Protein AF-A0A812VJV5-F1 (afdb_monomer_lite)

Structure (mmCIF, N/CA/C/O backbone):
data_AF-A0A812VJV5-F1
#
_entry.id   AF-A0A812VJV5-F1
#
loop_
_atom_site.group_PDB
_atom_site.id
_atom_site.type_symbol
_atom_site.label_atom_id
_atom_site.label_alt_id
_atom_site.label_comp_id
_atom_site.label_asym_id
_atom_site.label_entity_id
_atom_site.label_seq_id
_atom_site.pdbx_PDB_ins_code
_atom_site.Cartn_x
_atom_site.Cartn_y
_atom_site.Cartn_z
_atom_site.occupancy
_atom_site.B_iso_or_equiv
_atom_site.auth_seq_id
_atom_site.auth_comp_id
_atom_site.auth_asym_id
_atom_site.auth_atom_id
_atom_site.pdbx_PDB_model_num
ATOM 1 N N . ARG A 1 1 ? -5.096 21.704 26.783 1.00 36.06 1 ARG A N 1
ATOM 2 C CA . ARG A 1 1 ? -5.376 20.868 25.588 1.00 36.06 1 ARG A CA 1
ATOM 3 C C . ARG A 1 1 ? -5.350 19.413 26.034 1.00 36.06 1 ARG A C 1
ATOM 5 O O . ARG A 1 1 ? -4.269 18.891 26.267 1.00 36.06 1 ARG A O 1
ATOM 12 N N . ALA A 1 2 ? -6.516 18.823 26.289 1.00 30.02 2 ALA A N 1
ATOM 13 C CA . ALA A 1 2 ? -6.610 17.442 26.751 1.00 30.02 2 ALA A CA 1
ATOM 14 C C . ALA A 1 2 ? -6.148 16.503 25.629 1.00 30.02 2 ALA A C 1
ATOM 16 O O . ALA A 1 2 ? -6.637 16.606 24.506 1.00 30.02 2 ALA A O 1
ATOM 17 N N . SER A 1 3 ? -5.180 15.629 25.912 1.00 36.78 3 SER A N 1
ATOM 18 C CA . SER A 1 3 ? -4.862 14.530 25.007 1.00 36.78 3 SER A CA 1
ATOM 19 C C . SER A 1 3 ? -6.020 13.546 25.062 1.00 36.78 3 SER A C 1
ATOM 21 O O . SER A 1 3 ? -6.218 12.892 26.086 1.00 36.78 3 SER A O 1
ATOM 23 N N . VAL A 1 4 ? -6.787 13.452 23.981 1.00 42.50 4 VAL A N 1
ATOM 24 C CA . VAL A 1 4 ? -7.712 12.340 23.787 1.00 42.50 4 VAL A CA 1
ATOM 25 C C . VAL A 1 4 ? -6.837 11.107 23.593 1.00 42.50 4 VAL A C 1
ATOM 27 O O . VAL A 1 4 ? -6.230 10.917 22.545 1.00 42.50 4 VAL A O 1
ATOM 30 N N . ILE A 1 5 ? -6.670 10.322 24.655 1.00 43.81 5 ILE A N 1
ATOM 31 C CA . ILE A 1 5 ? -6.192 8.950 24.526 1.00 43.81 5 ILE A CA 1
ATOM 32 C C . ILE A 1 5 ? -7.299 8.247 23.742 1.00 43.81 5 ILE A C 1
ATOM 34 O O . ILE A 1 5 ? -8.418 8.154 24.247 1.00 43.81 5 ILE A O 1
ATOM 38 N N . MET A 1 6 ? -7.023 7.844 22.499 1.00 51.16 6 MET A N 1
ATOM 39 C CA . MET A 1 6 ? -7.951 7.040 21.704 1.00 51.16 6 MET A CA 1
ATOM 40 C C . MET A 1 6 ? -8.195 5.748 22.489 1.00 51.16 6 MET A C 1
ATOM 42 O O . MET A 1 6 ? -7.313 4.896 22.575 1.00 51.16 6 MET A O 1
ATOM 46 N N . LYS A 1 7 ? -9.341 5.645 23.172 1.00 50.09 7 LYS A N 1
ATOM 47 C CA . LYS A 1 7 ? -9.759 4.385 23.791 1.00 50.09 7 LYS A CA 1
ATOM 48 C C . LYS A 1 7 ? -9.925 3.367 22.664 1.00 50.09 7 LYS A C 1
ATOM 50 O O . LYS A 1 7 ? -10.397 3.738 21.593 1.00 50.09 7 LYS A O 1
ATOM 55 N N . ALA A 1 8 ? -9.543 2.114 22.904 1.00 56.56 8 ALA A N 1
ATOM 56 C CA . ALA A 1 8 ? -9.944 1.023 22.028 1.00 56.56 8 ALA A CA 1
ATOM 57 C C . ALA A 1 8 ? -11.478 1.036 21.968 1.00 56.56 8 ALA A C 1
ATOM 59 O O . ALA A 1 8 ? -12.134 0.802 22.985 1.00 56.56 8 ALA A O 1
ATOM 60 N N . GLU A 1 9 ? -12.046 1.439 20.830 1.00 67.69 9 GLU A N 1
ATOM 61 C CA . GLU A 1 9 ? -13.479 1.285 20.605 1.00 67.69 9 GLU A CA 1
ATOM 62 C C . GLU A 1 9 ? -13.811 -0.208 20.613 1.00 67.69 9 GLU A C 1
ATOM 64 O O . GLU A 1 9 ? -13.019 -1.027 20.140 1.00 67.69 9 GLU A O 1
ATOM 69 N N . GLU A 1 10 ? -14.972 -0.564 21.165 1.00 81.06 10 GLU A N 1
ATOM 70 C CA . GLU A 1 10 ? -15.501 -1.923 21.051 1.00 81.06 10 GLU A CA 1
ATOM 71 C C . GLU A 1 10 ? -15.567 -2.320 19.565 1.00 81.06 10 GLU A C 1
ATOM 73 O O . GLU A 1 10 ? -15.875 -1.495 18.701 1.00 81.06 10 GLU A O 1
ATOM 78 N N . GLY A 1 11 ? -15.227 -3.577 19.256 1.00 90.19 11 GLY A N 1
ATOM 79 C CA . GLY A 1 11 ? -15.239 -4.078 17.880 1.00 90.19 11 GLY A CA 1
ATOM 80 C C . GLY A 1 11 ? -16.616 -3.964 17.214 1.00 90.19 11 GLY A C 1
ATOM 81 O O . GLY A 1 11 ? -17.632 -3.761 17.874 1.00 90.19 11 GLY A O 1
ATOM 82 N N . CYS A 1 12 ? -16.666 -4.136 15.893 1.00 95.44 12 CYS A N 1
ATOM 83 C CA . CYS A 1 12 ? -17.881 -3.971 15.101 1.00 95.44 12 CYS A CA 1
ATOM 84 C C . CYS A 1 12 ? -18.322 -5.262 14.395 1.00 95.44 12 CYS A C 1
ATOM 86 O O . CYS A 1 12 ? -18.150 -5.389 13.182 1.00 95.44 12 CYS A O 1
ATOM 88 N N . PRO A 1 13 ? -18.900 -6.243 15.113 1.00 94.56 13 PRO A N 1
ATOM 89 C CA . PRO A 1 13 ? -19.216 -7.554 14.543 1.00 94.56 13 PRO A CA 1
ATOM 90 C C . PRO A 1 13 ? -20.216 -7.507 13.376 1.00 94.56 13 PRO A C 1
ATOM 92 O O . PRO A 1 13 ? -20.171 -8.390 12.522 1.00 94.56 13 PRO A O 1
ATOM 95 N N . GLU A 1 14 ? -21.077 -6.483 13.309 1.00 96.19 14 GLU A N 1
ATOM 96 C CA . GLU A 1 14 ? -22.029 -6.283 12.204 1.00 96.19 14 GLU A CA 1
ATOM 97 C C . GLU A 1 14 ? -21.360 -5.834 10.898 1.00 96.19 14 GLU A C 1
ATOM 99 O O . GLU A 1 14 ? -21.877 -6.102 9.812 1.00 96.19 14 GLU A O 1
ATOM 104 N N . ALA A 1 15 ? -20.184 -5.200 10.976 1.00 97.62 15 ALA A N 1
ATOM 105 C CA . ALA A 1 15 ? -19.446 -4.819 9.785 1.00 97.62 15 ALA A CA 1
ATOM 106 C C . ALA A 1 15 ? -18.957 -6.084 9.049 1.00 97.62 15 ALA A C 1
ATOM 108 O O . ALA A 1 15 ? -18.307 -6.959 9.648 1.00 97.62 15 ALA A O 1
ATOM 109 N N . PRO A 1 16 ? -19.229 -6.209 7.737 1.00 98.00 16 PRO A N 1
ATOM 110 C CA . PRO A 1 16 ? -18.898 -7.419 7.005 1.00 98.00 16 PRO A CA 1
ATOM 111 C C . PRO A 1 16 ? -17.382 -7.571 6.889 1.00 98.00 16 PRO A C 1
ATOM 113 O O . PRO A 1 16 ? -16.667 -6.628 6.546 1.00 98.00 16 PRO A O 1
ATOM 116 N N . MET A 1 17 ? -16.900 -8.792 7.117 1.00 98.38 17 MET A N 1
ATOM 117 C CA . MET A 1 17 ? -15.506 -9.138 6.855 1.00 98.38 17 MET A CA 1
ATOM 118 C C . MET A 1 17 ? -15.250 -9.108 5.345 1.00 98.38 17 MET A C 1
ATOM 120 O O . MET A 1 17 ? -16.010 -9.692 4.566 1.00 98.38 17 MET A O 1
ATOM 124 N N . LYS A 1 18 ? -14.172 -8.452 4.924 1.00 98.31 18 LYS A N 1
ATOM 125 C CA . LYS A 1 18 ? -13.642 -8.531 3.558 1.00 98.31 18 LYS A CA 1
ATOM 126 C C . LYS A 1 18 ? -12.380 -9.381 3.579 1.00 98.31 18 LYS A C 1
ATOM 128 O O . LYS A 1 18 ? -11.577 -9.222 4.486 1.00 98.31 18 LYS A O 1
ATOM 133 N N . ASP A 1 19 ? -12.212 -10.260 2.595 1.00 98.44 19 ASP A N 1
ATOM 134 C CA . ASP A 1 19 ? -11.056 -11.153 2.445 1.00 98.44 19 ASP A CA 1
ATOM 135 C C . ASP A 1 19 ? -10.634 -11.146 0.976 1.00 98.44 19 ASP A C 1
ATOM 137 O O . ASP A 1 19 ? -11.410 -11.527 0.097 1.00 98.44 19 ASP A O 1
ATOM 141 N N . PHE A 1 20 ? -9.452 -10.607 0.697 1.00 98.44 20 PHE A N 1
ATOM 142 C CA . PHE A 1 20 ? -8.978 -10.371 -0.663 1.00 98.44 20 PHE A CA 1
ATOM 143 C C . PHE A 1 20 ? -7.451 -10.281 -0.704 1.00 98.44 20 PHE A C 1
ATOM 145 O O . PHE A 1 20 ? -6.770 -10.410 0.312 1.00 98.44 20 PHE A O 1
ATOM 152 N N . TYR A 1 21 ? -6.896 -10.087 -1.900 1.00 98.56 21 TYR A N 1
ATOM 153 C CA . TYR A 1 21 ? -5.456 -9.951 -2.086 1.00 98.56 21 TYR A CA 1
ATOM 154 C C . TYR A 1 21 ? -5.048 -8.499 -2.308 1.00 98.56 21 TYR A C 1
ATOM 156 O O . TYR A 1 21 ? -5.651 -7.798 -3.121 1.00 98.56 21 TYR A O 1
ATOM 164 N N . MET A 1 22 ? -3.977 -8.100 -1.632 1.00 98.62 22 MET A N 1
ATOM 165 C CA . MET A 1 22 ? -3.225 -6.881 -1.907 1.00 98.62 22 MET A CA 1
ATOM 166 C C . MET A 1 22 ? -1.823 -7.243 -2.392 1.00 98.62 22 MET A C 1
ATOM 168 O O . MET A 1 22 ? -1.313 -8.329 -2.115 1.00 98.62 22 MET A O 1
ATOM 172 N N . TYR A 1 23 ? -1.206 -6.320 -3.110 1.00 98.50 23 TYR A N 1
ATOM 173 C CA . TYR A 1 23 ? 0.093 -6.471 -3.735 1.00 98.50 23 TYR A CA 1
ATOM 174 C C . TYR A 1 23 ? 0.931 -5.225 -3.490 1.00 98.50 23 TYR A C 1
ATOM 176 O O . TYR A 1 23 ? 0.392 -4.126 -3.317 1.00 98.50 23 TYR A O 1
ATOM 184 N N . ARG A 1 24 ? 2.250 -5.401 -3.488 1.00 97.19 24 ARG A N 1
ATOM 185 C CA . ARG A 1 24 ? 3.202 -4.308 -3.313 1.00 97.19 24 ARG A CA 1
ATOM 186 C C . ARG A 1 24 ? 4.488 -4.590 -4.064 1.00 97.19 24 ARG A C 1
ATOM 188 O O . ARG A 1 24 ? 5.027 -5.687 -3.976 1.00 97.19 24 ARG A O 1
ATOM 195 N N . THR A 1 25 ? 4.990 -3.579 -4.757 1.00 95.56 25 THR A N 1
ATOM 196 C CA . THR A 1 25 ? 6.334 -3.607 -5.329 1.00 95.56 25 THR A CA 1
ATOM 197 C C . THR A 1 25 ? 7.357 -3.242 -4.258 1.00 95.56 25 THR A C 1
ATOM 199 O O . THR A 1 25 ? 7.230 -2.199 -3.613 1.00 95.56 25 THR A O 1
ATOM 202 N N . GLN A 1 26 ? 8.387 -4.066 -4.082 1.00 92.69 26 GLN A N 1
ATOM 203 C CA . GLN A 1 26 ? 9.390 -3.893 -3.029 1.00 92.69 26 GLN A CA 1
ATOM 204 C C . GLN A 1 26 ? 10.782 -4.362 -3.473 1.00 92.69 26 GLN A C 1
ATOM 206 O O . GLN A 1 26 ? 10.955 -4.886 -4.573 1.00 92.69 26 GLN A O 1
ATOM 211 N N . THR A 1 27 ? 11.778 -4.111 -2.625 1.00 93.12 27 THR A N 1
ATOM 212 C CA . THR A 1 27 ? 13.084 -4.779 -2.634 1.00 93.12 27 THR A CA 1
ATOM 213 C C . THR A 1 27 ? 12.991 -6.218 -2.157 1.00 93.12 27 THR A C 1
ATOM 215 O O . THR A 1 27 ? 11.923 -6.694 -1.780 1.00 93.12 27 THR A O 1
ATOM 218 N N . ASP A 1 28 ? 14.157 -6.855 -2.062 1.00 92.12 28 ASP A N 1
ATOM 219 C CA . ASP A 1 28 ? 14.328 -8.145 -1.416 1.00 92.12 28 ASP A CA 1
ATOM 220 C C . ASP A 1 28 ? 14.206 -8.098 0.124 1.00 92.12 28 ASP A C 1
ATOM 222 O O . ASP A 1 28 ? 14.230 -9.139 0.779 1.00 92.12 28 ASP A O 1
ATOM 226 N N . GLU A 1 29 ? 14.055 -6.908 0.719 1.00 91.88 29 GLU A N 1
ATOM 227 C CA . GLU A 1 29 ? 13.882 -6.755 2.165 1.00 91.88 29 GLU A CA 1
ATOM 228 C C . GLU A 1 29 ? 12.476 -7.163 2.607 1.00 91.88 29 GLU A C 1
ATOM 230 O O . GLU A 1 29 ? 11.474 -6.652 2.103 1.00 91.88 29 GLU A O 1
ATOM 235 N N . ASP A 1 30 ? 12.401 -8.031 3.615 1.00 91.50 30 ASP A N 1
ATOM 236 C CA . ASP A 1 30 ? 11.143 -8.423 4.241 1.00 91.50 30 ASP A CA 1
ATOM 237 C C . ASP A 1 30 ? 10.808 -7.509 5.425 1.00 91.50 30 ASP A C 1
ATOM 239 O O . ASP A 1 30 ? 11.517 -7.461 6.432 1.00 91.50 30 ASP A O 1
ATOM 243 N N . TYR A 1 31 ? 9.678 -6.811 5.325 1.00 91.94 31 TYR A N 1
ATOM 244 C CA . TYR A 1 31 ? 9.100 -6.052 6.428 1.00 91.94 31 TYR A CA 1
ATOM 245 C C . TYR A 1 31 ? 7.575 -6.079 6.376 1.00 91.94 31 TYR A C 1
ATOM 247 O O . TYR A 1 31 ? 6.965 -6.251 5.323 1.00 91.94 31 TYR A O 1
ATOM 255 N N . ALA A 1 32 ? 6.949 -5.893 7.537 1.00 94.06 32 ALA A N 1
ATOM 256 C CA . ALA A 1 32 ? 5.500 -5.852 7.644 1.00 94.06 32 ALA A CA 1
ATOM 257 C C . ALA A 1 32 ? 4.905 -4.719 6.778 1.00 94.06 32 ALA A C 1
ATOM 259 O O . ALA A 1 32 ? 5.413 -3.593 6.827 1.00 94.06 32 ALA A O 1
ATOM 260 N N . PRO A 1 33 ? 3.792 -4.952 6.055 1.00 95.75 33 PRO A N 1
ATOM 261 C CA . PRO A 1 33 ? 3.125 -3.946 5.234 1.00 95.75 33 PRO A CA 1
ATOM 262 C C . PRO A 1 33 ? 2.282 -2.981 6.093 1.00 95.75 33 PRO A C 1
ATOM 264 O O . PRO A 1 33 ? 1.118 -2.733 5.803 1.00 95.75 33 PRO A O 1
ATOM 267 N N . VAL A 1 34 ? 2.847 -2.460 7.187 1.00 96.25 34 VAL A N 1
ATOM 268 C CA . VAL A 1 34 ? 2.191 -1.527 8.118 1.00 96.25 34 VAL A CA 1
ATOM 269 C C . VAL A 1 34 ? 2.742 -0.116 7.932 1.00 96.25 34 VAL A C 1
ATOM 271 O O . VAL A 1 34 ? 3.954 0.074 7.842 1.00 9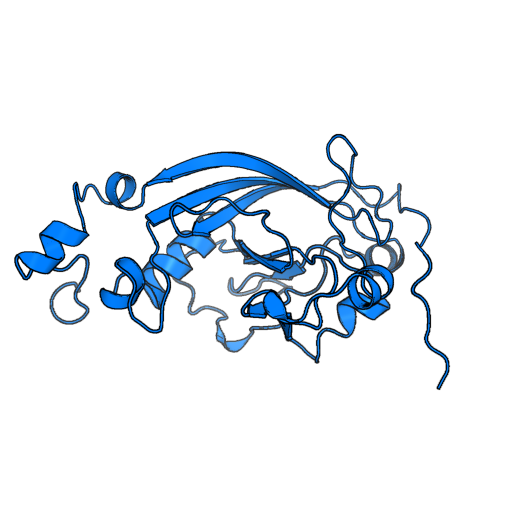6.25 34 VAL A O 1
ATOM 274 N N . ASN A 1 35 ? 1.862 0.888 7.916 1.00 97.25 35 ASN A N 1
ATOM 275 C CA . ASN A 1 35 ? 2.157 2.231 7.401 1.00 97.25 35 ASN A CA 1
ATOM 276 C C . ASN A 1 35 ? 2.693 2.173 5.965 1.00 97.25 35 ASN A C 1
ATOM 278 O O . ASN A 1 35 ? 3.777 2.686 5.686 1.00 97.25 35 ASN A O 1
ATOM 282 N N . GLN A 1 36 ? 1.964 1.476 5.093 1.00 96.38 36 GLN A N 1
ATOM 283 C CA . GLN A 1 36 ? 2.358 1.258 3.708 1.00 96.38 36 GLN A CA 1
ATOM 284 C C . GLN A 1 36 ? 1.180 1.397 2.751 1.00 96.38 36 GLN A C 1
ATOM 286 O O . GLN A 1 36 ? 0.047 1.017 3.066 1.00 96.38 36 GLN A O 1
ATOM 291 N N . ASP A 1 37 ? 1.512 1.867 1.553 1.00 96.69 37 ASP A N 1
ATOM 292 C CA . ASP A 1 37 ? 0.625 1.880 0.399 1.00 96.69 37 ASP A CA 1
ATOM 293 C C . ASP A 1 37 ? 0.703 0.536 -0.330 1.00 96.69 37 ASP A C 1
ATOM 295 O O . ASP A 1 37 ? 1.777 -0.048 -0.524 1.00 96.69 37 ASP A O 1
ATOM 299 N N . MET A 1 38 ? -0.459 0.031 -0.712 1.00 97.81 38 MET A N 1
ATOM 300 C CA . MET A 1 38 ? -0.658 -1.252 -1.370 1.00 97.81 38 MET A CA 1
ATOM 301 C C . MET A 1 38 ? -1.567 -1.043 -2.583 1.00 97.81 38 MET A C 1
ATOM 303 O O . MET A 1 38 ? -2.204 -0.002 -2.744 1.00 97.81 38 MET A O 1
ATOM 307 N N . ALA A 1 39 ? -1.691 -2.053 -3.430 1.00 97.38 39 ALA A N 1
ATOM 308 C CA . ALA A 1 39 ? -2.640 -2.024 -4.534 1.00 97.38 39 ALA A CA 1
ATOM 309 C C . ALA A 1 39 ? -3.205 -3.415 -4.820 1.00 97.38 39 ALA A C 1
ATOM 311 O O . ALA A 1 39 ? -2.771 -4.413 -4.248 1.00 97.38 39 ALA A O 1
ATOM 312 N N . ASN A 1 40 ? -4.185 -3.512 -5.712 1.00 97.06 40 ASN A N 1
ATOM 313 C CA . ASN A 1 40 ? -4.406 -4.774 -6.412 1.00 97.06 40 ASN A CA 1
ATOM 314 C C . ASN A 1 40 ? -3.353 -4.954 -7.526 1.00 97.06 40 ASN A C 1
ATOM 316 O O . ASN A 1 40 ? -2.547 -4.059 -7.784 1.00 97.06 40 ASN A O 1
ATOM 320 N N . ILE A 1 41 ? -3.364 -6.099 -8.215 1.00 96.12 41 ILE A N 1
ATOM 321 C CA . ILE A 1 41 ? -2.370 -6.364 -9.267 1.00 96.12 41 ILE A CA 1
ATOM 322 C C . ILE A 1 41 ? -2.399 -5.304 -10.382 1.00 96.12 41 ILE A C 1
ATOM 324 O O . ILE A 1 41 ? -1.348 -4.879 -10.843 1.00 96.12 41 ILE A O 1
ATOM 328 N N . GLY A 1 42 ? -3.582 -4.802 -10.755 1.00 94.50 42 GLY A N 1
ATOM 329 C CA . GLY A 1 42 ? -3.711 -3.731 -11.748 1.00 94.50 42 GLY A CA 1
ATOM 330 C C . GLY A 1 42 ? -3.055 -2.420 -11.305 1.00 94.50 42 GLY A C 1
ATOM 331 O O . GLY A 1 42 ? -2.376 -1.781 -12.103 1.00 94.50 42 GLY A O 1
ATOM 332 N N . GLY A 1 43 ? -3.204 -2.034 -10.034 1.00 94.31 43 GLY A N 1
ATOM 333 C CA . GLY A 1 43 ? -2.548 -0.843 -9.488 1.00 94.31 43 GLY A CA 1
ATOM 334 C C . GLY A 1 43 ? -1.030 -1.003 -9.351 1.00 94.31 43 GLY A C 1
ATOM 335 O O . GLY A 1 43 ? -0.298 -0.061 -9.640 1.00 94.31 43 GLY A O 1
ATOM 336 N N . VAL A 1 44 ? -0.538 -2.203 -9.016 1.00 95.62 44 VAL A N 1
ATOM 337 C CA . VAL A 1 44 ? 0.909 -2.494 -9.019 1.00 95.62 44 VAL A CA 1
ATOM 338 C C . VAL A 1 44 ? 1.505 -2.379 -10.421 1.00 95.62 44 VAL A C 1
ATOM 340 O O . VAL A 1 44 ? 2.542 -1.742 -10.595 1.00 95.62 44 VAL A O 1
ATOM 343 N N . LEU A 1 45 ? 0.850 -2.954 -11.431 1.00 94.00 45 LEU A N 1
ATOM 344 C CA . LEU A 1 45 ? 1.321 -2.855 -12.814 1.00 94.00 45 LEU A CA 1
ATOM 345 C C . LEU A 1 45 ? 1.241 -1.412 -13.337 1.00 94.00 45 LEU A C 1
ATOM 347 O O . LEU A 1 45 ? 2.131 -0.968 -14.065 1.00 94.00 45 LEU A O 1
ATOM 351 N N . TRP A 1 46 ? 0.231 -0.643 -12.908 1.00 92.38 46 TRP A N 1
ATOM 352 C CA . TRP A 1 46 ? 0.194 0.798 -13.161 1.00 92.38 46 TRP A CA 1
ATOM 353 C C . TRP A 1 46 ? 1.414 1.499 -12.560 1.00 92.38 46 TRP A C 1
ATOM 355 O O . TRP A 1 46 ? 2.089 2.226 -13.287 1.00 92.38 46 TRP A O 1
ATOM 365 N N . TYR A 1 47 ? 1.727 1.256 -11.284 1.00 92.56 47 TYR A N 1
ATOM 366 C CA . TYR A 1 47 ? 2.876 1.858 -10.599 1.00 92.56 47 TYR A CA 1
ATOM 367 C C . TYR A 1 47 ? 4.191 1.525 -11.306 1.00 92.56 47 TYR A C 1
ATOM 369 O O . TYR A 1 47 ? 4.972 2.421 -11.622 1.00 92.56 47 TYR A O 1
ATOM 377 N N . LEU A 1 48 ? 4.400 0.251 -11.644 1.00 92.19 48 LEU A N 1
ATOM 378 C CA . LEU A 1 48 ? 5.590 -0.178 -12.371 1.00 92.19 48 LEU A CA 1
ATOM 379 C C . LEU A 1 48 ? 5.732 0.577 -13.697 1.00 92.19 48 LEU A C 1
ATOM 381 O O . LEU A 1 48 ? 6.738 1.250 -13.918 1.00 92.19 48 LEU A O 1
ATOM 385 N N . HIS A 1 49 ? 4.703 0.558 -14.542 1.00 89.25 49 HIS A N 1
ATOM 386 C CA . HIS A 1 49 ? 4.791 1.142 -15.882 1.00 89.25 49 HIS A CA 1
ATOM 387 C C . HIS A 1 49 ? 4.857 2.679 -15.872 1.00 89.25 49 HIS A C 1
ATOM 389 O O . HIS A 1 49 ? 5.464 3.275 -16.764 1.00 89.25 49 HIS A O 1
ATOM 395 N N . ASN A 1 50 ? 4.236 3.339 -14.889 1.00 87.06 50 ASN A N 1
ATOM 396 C CA . ASN A 1 50 ? 4.127 4.802 -14.857 1.00 87.06 50 ASN A CA 1
ATOM 397 C C . ASN A 1 50 ? 5.182 5.481 -13.990 1.00 87.06 50 ASN A C 1
ATOM 399 O O . ASN A 1 50 ? 5.434 6.665 -14.206 1.00 87.06 50 ASN A O 1
ATOM 403 N N . GLU A 1 51 ? 5.815 4.772 -13.058 1.00 87.50 51 GLU A N 1
ATOM 404 C CA . GLU A 1 51 ? 6.774 5.376 -12.129 1.00 87.50 51 GLU A CA 1
ATOM 405 C C . GLU A 1 51 ? 8.132 4.683 -12.118 1.00 87.50 51 GLU A C 1
ATOM 407 O O . GLU A 1 51 ? 9.126 5.356 -11.882 1.00 87.50 51 GLU A O 1
ATOM 412 N N . ILE A 1 52 ? 8.220 3.381 -12.400 1.00 90.44 52 ILE A N 1
ATOM 413 C CA . ILE A 1 52 ? 9.471 2.630 -12.213 1.00 90.44 52 ILE A CA 1
ATOM 414 C C . ILE A 1 52 ? 10.183 2.344 -13.532 1.00 90.44 52 ILE A C 1
ATOM 416 O O . ILE A 1 52 ? 11.322 2.763 -13.714 1.00 90.44 52 ILE A O 1
ATOM 420 N N . ILE A 1 53 ? 9.518 1.663 -14.460 1.00 86.94 53 ILE A N 1
ATOM 421 C CA . ILE A 1 53 ? 10.153 1.012 -15.617 1.00 86.94 53 ILE A CA 1
ATOM 422 C C . ILE A 1 53 ? 10.832 2.018 -16.562 1.00 86.94 53 ILE A C 1
ATOM 424 O O . ILE A 1 53 ? 11.945 1.810 -17.038 1.00 86.94 53 ILE A O 1
ATOM 428 N N . TRP A 1 54 ? 10.216 3.181 -16.787 1.00 83.06 54 TRP A N 1
ATOM 429 C CA . TRP A 1 54 ? 10.800 4.229 -17.637 1.00 83.06 54 TRP A CA 1
ATOM 430 C C . TRP A 1 54 ? 11.879 5.074 -16.939 1.00 83.06 54 TRP A C 1
ATOM 432 O O . TRP A 1 54 ? 12.522 5.915 -17.572 1.00 83.06 54 TRP A O 1
ATOM 442 N N . HIS A 1 55 ? 12.101 4.836 -15.647 1.00 84.19 55 HIS A N 1
ATOM 443 C CA . HIS A 1 55 ? 13.150 5.427 -14.832 1.00 84.19 55 HIS A CA 1
ATOM 444 C C . HIS A 1 55 ? 14.089 4.321 -14.347 1.00 84.19 55 HIS A C 1
ATOM 446 O O . HIS A 1 55 ? 14.039 3.919 -13.188 1.00 84.19 55 HIS A O 1
ATOM 452 N N . HIS A 1 56 ? 14.985 3.848 -15.216 1.00 78.31 56 HIS A N 1
ATOM 453 C CA . HIS A 1 56 ? 15.880 2.719 -14.918 1.00 78.31 56 HIS A CA 1
ATOM 454 C C . HIS A 1 56 ? 16.575 2.801 -13.542 1.00 78.31 56 HIS A C 1
ATOM 456 O O . HIS A 1 56 ? 16.717 1.789 -12.862 1.00 78.31 56 HIS A O 1
ATOM 462 N N . TYR A 1 57 ? 16.951 4.001 -13.082 1.00 82.50 57 TYR A N 1
ATOM 463 C CA . TYR A 1 57 ? 17.564 4.228 -11.767 1.00 82.50 57 TYR A CA 1
ATOM 464 C C . TYR A 1 57 ? 16.622 3.980 -10.574 1.00 82.50 57 TYR A C 1
ATOM 466 O O . TYR A 1 57 ? 17.096 3.727 -9.472 1.00 82.50 57 TYR A O 1
ATOM 474 N N . LEU A 1 58 ? 15.300 4.046 -10.747 1.00 86.12 58 LEU A N 1
ATOM 475 C CA . LEU A 1 58 ? 14.327 3.654 -9.720 1.00 86.12 58 LEU A CA 1
ATOM 476 C C . LEU A 1 58 ? 14.173 2.132 -9.652 1.00 86.12 58 LEU A C 1
ATOM 478 O O . LEU A 1 58 ? 13.991 1.594 -8.560 1.00 86.12 58 LEU A O 1
ATOM 482 N N . ARG A 1 59 ? 14.307 1.444 -10.793 1.00 88.75 59 ARG A N 1
ATOM 483 C CA . ARG A 1 59 ? 14.280 -0.021 -10.878 1.00 88.75 59 ARG A CA 1
ATOM 484 C C . ARG A 1 59 ? 15.524 -0.649 -10.236 1.00 88.75 59 ARG A C 1
ATOM 486 O O . ARG A 1 59 ? 15.369 -1.436 -9.303 1.00 88.75 59 ARG A O 1
ATOM 493 N N . VAL A 1 60 ? 16.743 -0.246 -10.639 1.00 85.81 60 VAL A N 1
ATOM 494 C CA . VAL A 1 60 ? 17.997 -0.731 -10.004 1.00 85.81 60 VAL A CA 1
ATOM 495 C C . VAL A 1 60 ? 18.293 -0.100 -8.638 1.00 85.81 60 VAL A C 1
ATOM 497 O O . VAL A 1 60 ? 19.121 -0.625 -7.900 1.00 85.81 60 VAL A O 1
ATOM 500 N N . GLY A 1 61 ? 17.644 1.016 -8.300 1.00 82.44 61 GLY A N 1
ATOM 501 C CA . GLY A 1 61 ? 17.977 1.834 -7.135 1.00 82.44 61 GLY A CA 1
ATOM 502 C C . GLY A 1 61 ? 19.074 2.873 -7.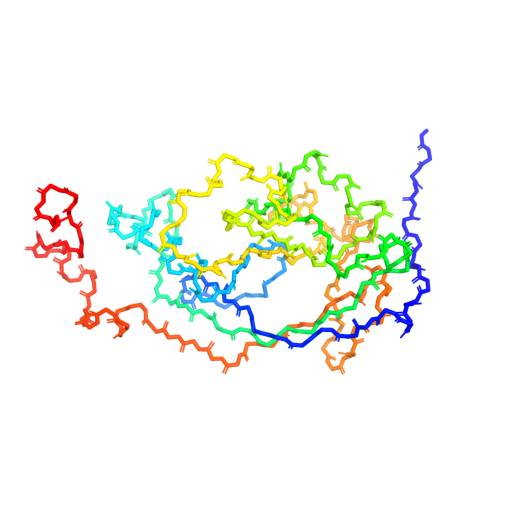406 1.00 82.44 61 GLY A C 1
ATOM 503 O O . GLY A 1 61 ? 19.890 2.762 -8.322 1.00 82.44 61 GLY A O 1
ATOM 504 N N . SER A 1 62 ? 19.082 3.920 -6.588 1.00 77.81 62 SER A N 1
ATOM 505 C CA . SER A 1 62 ? 20.023 5.040 -6.645 1.00 77.81 62 SER A CA 1
ATOM 506 C C . SER A 1 62 ? 20.336 5.536 -5.227 1.00 77.81 62 SER A C 1
ATOM 508 O O . SER A 1 62 ? 19.834 4.999 -4.244 1.00 77.81 62 SER A O 1
ATOM 510 N N . PHE A 1 63 ? 21.122 6.610 -5.090 1.00 72.94 63 PHE A N 1
ATOM 511 C CA . PHE A 1 63 ? 21.329 7.252 -3.783 1.00 72.94 63 PHE A CA 1
ATOM 512 C C . PHE A 1 63 ? 20.030 7.812 -3.166 1.00 72.94 63 PHE A C 1
ATOM 514 O O . PHE A 1 63 ? 19.985 8.073 -1.966 1.00 72.94 63 PHE A O 1
ATOM 521 N N . SER A 1 64 ? 18.995 8.033 -3.983 1.00 68.25 64 SER A N 1
ATOM 522 C CA . SER A 1 64 ? 17.715 8.631 -3.590 1.00 68.25 64 SER A CA 1
ATOM 523 C C . SER A 1 64 ? 16.519 7.691 -3.755 1.00 68.25 64 SER A C 1
ATOM 525 O O . SER A 1 64 ? 15.403 8.076 -3.411 1.00 68.25 64 SER A O 1
ATOM 527 N N . SER A 1 65 ? 16.730 6.470 -4.256 1.00 80.38 65 SER A N 1
ATOM 528 C CA . SER A 1 65 ? 15.675 5.478 -4.448 1.00 80.38 65 SER A CA 1
ATOM 529 C C . SER A 1 65 ? 16.141 4.087 -4.079 1.00 80.38 65 SER A C 1
ATOM 531 O O . SER A 1 65 ? 17.212 3.634 -4.471 1.00 80.38 65 SER A O 1
ATOM 533 N N . ILE A 1 66 ? 15.275 3.374 -3.379 1.00 85.69 66 ILE A N 1
ATOM 534 C CA . ILE A 1 66 ? 15.482 1.972 -3.068 1.00 85.69 66 ILE A CA 1
ATOM 535 C C . ILE A 1 66 ? 15.107 1.136 -4.316 1.00 85.69 66 ILE A C 1
ATOM 537 O O . ILE A 1 66 ? 14.096 1.465 -4.950 1.00 85.69 66 ILE A O 1
ATOM 541 N N . PRO A 1 67 ? 15.852 0.064 -4.661 1.00 90.50 67 PRO A N 1
ATOM 542 C CA . PRO A 1 67 ? 15.507 -0.826 -5.770 1.00 90.50 67 PRO A CA 1
ATOM 543 C C . PRO A 1 67 ? 14.068 -1.362 -5.705 1.00 90.50 67 PRO A C 1
ATOM 545 O O . PRO A 1 67 ? 13.407 -1.352 -4.658 1.00 90.50 67 PRO A O 1
ATOM 548 N N . LYS A 1 68 ? 13.570 -1.843 -6.840 1.00 93.31 68 LYS A N 1
ATOM 549 C CA . LYS A 1 68 ? 12.306 -2.582 -6.937 1.00 93.31 68 LYS A CA 1
ATOM 550 C C . LYS A 1 68 ? 12.628 -3.890 -7.628 1.00 93.31 68 LYS A C 1
ATOM 552 O O . LYS A 1 68 ? 13.034 -3.845 -8.779 1.00 93.31 68 LYS A O 1
ATOM 557 N N . THR A 1 69 ? 12.514 -5.014 -6.931 1.00 93.50 69 THR A N 1
ATOM 558 C CA . THR A 1 69 ? 12.975 -6.332 -7.407 1.00 93.50 69 THR A CA 1
ATOM 559 C C . THR A 1 69 ? 11.846 -7.348 -7.502 1.00 93.50 69 THR A C 1
ATOM 561 O O . THR A 1 69 ? 11.891 -8.224 -8.363 1.00 93.50 69 THR A O 1
ATOM 564 N N . ARG A 1 70 ? 10.802 -7.209 -6.677 1.00 96.00 70 ARG A N 1
ATOM 565 C CA . ARG A 1 70 ? 9.687 -8.161 -6.616 1.00 96.00 70 ARG A CA 1
ATOM 566 C C . ARG A 1 70 ? 8.335 -7.489 -6.417 1.00 96.00 70 ARG A C 1
ATOM 568 O O . ARG A 1 70 ? 8.241 -6.369 -5.905 1.00 96.00 70 ARG A O 1
ATOM 575 N N . ILE A 1 71 ? 7.284 -8.216 -6.781 1.00 98.00 71 ILE A N 1
ATOM 576 C CA . ILE A 1 71 ? 5.902 -7.936 -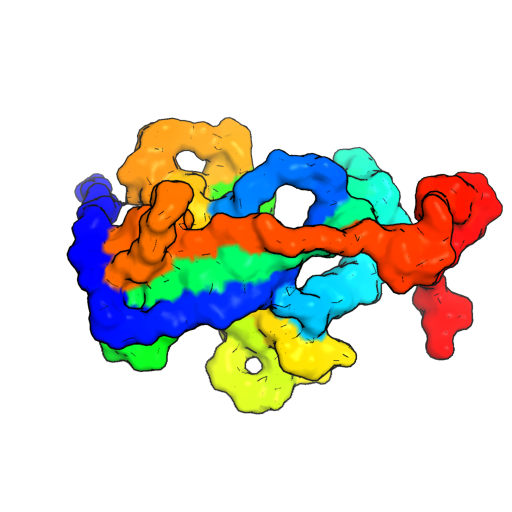6.394 1.00 98.00 71 ILE A CA 1
ATOM 577 C C . ILE A 1 71 ? 5.503 -8.964 -5.343 1.00 98.00 71 ILE A C 1
ATOM 579 O O . ILE A 1 71 ? 5.413 -10.157 -5.624 1.00 98.00 71 ILE A O 1
ATOM 583 N N . GLU A 1 72 ? 5.220 -8.505 -4.136 1.00 98.25 72 GLU A N 1
ATOM 584 C CA . GLU A 1 72 ? 4.712 -9.350 -3.063 1.00 98.25 72 GLU A CA 1
ATOM 585 C C . GLU A 1 72 ? 3.190 -9.458 -3.133 1.00 98.25 72 GLU A C 1
ATOM 587 O O . GLU A 1 72 ? 2.503 -8.501 -3.497 1.00 98.25 72 GLU A O 1
ATOM 592 N N . ARG A 1 73 ? 2.653 -10.616 -2.738 1.00 98.44 73 ARG A N 1
ATOM 593 C CA . ARG A 1 73 ? 1.218 -10.885 -2.629 1.00 98.44 73 ARG A CA 1
ATOM 594 C C . ARG A 1 73 ? 0.849 -11.176 -1.181 1.00 98.44 73 ARG A C 1
ATOM 596 O O . ARG A 1 73 ? 1.339 -12.127 -0.568 1.00 98.44 73 ARG A O 1
ATOM 603 N N . TYR A 1 74 ? -0.112 -10.418 -0.678 1.00 98.62 74 TYR A N 1
ATOM 604 C CA . TYR A 1 74 ? -0.661 -10.549 0.663 1.00 98.62 74 TYR A CA 1
ATOM 605 C C . TYR A 1 74 ? -2.129 -10.955 0.592 1.00 98.62 74 TYR A C 1
ATOM 607 O O . TYR A 1 74 ? -2.904 -10.342 -0.139 1.00 98.62 74 TYR A O 1
ATOM 615 N N . ARG A 1 75 ? -2.537 -11.963 1.367 1.00 98.50 75 ARG A N 1
ATOM 616 C CA . ARG A 1 75 ? -3.951 -12.147 1.719 1.00 98.50 75 ARG A CA 1
ATOM 617 C C . ARG A 1 75 ? -4.257 -11.199 2.870 1.00 98.50 75 ARG A C 1
ATOM 619 O O . ARG A 1 75 ? -3.559 -11.237 3.883 1.00 98.50 75 ARG A O 1
ATOM 626 N N . VAL A 1 76 ? -5.271 -10.364 2.705 1.00 98.75 76 VAL A N 1
ATOM 627 C CA . VAL A 1 76 ? -5.671 -9.349 3.675 1.00 98.75 76 VAL A CA 1
ATOM 628 C C . VAL A 1 76 ? -7.123 -9.579 4.043 1.00 98.75 76 VAL A C 1
ATOM 630 O O . VAL A 1 76 ? -7.978 -9.717 3.165 1.00 98.75 76 VAL A O 1
ATOM 633 N N . LYS A 1 77 ? -7.394 -9.595 5.348 1.00 98.75 77 LYS A N 1
ATOM 634 C CA . LYS A 1 77 ? -8.756 -9.518 5.863 1.00 98.75 77 LYS A CA 1
ATOM 635 C C . LYS A 1 77 ? -8.958 -8.186 6.550 1.00 98.75 77 LYS A C 1
ATOM 637 O O . LYS A 1 77 ? -8.053 -7.712 7.228 1.00 98.75 77 LYS A O 1
ATOM 642 N N . THR A 1 78 ? -10.134 -7.592 6.418 1.00 98.50 78 THR A N 1
ATOM 643 C CA . THR A 1 78 ? -10.460 -6.354 7.128 1.00 98.50 78 THR A CA 1
ATOM 644 C C . THR A 1 78 ? -11.917 -6.300 7.539 1.00 98.50 78 THR A C 1
ATOM 646 O O . THR A 1 78 ? -12.797 -6.856 6.875 1.00 98.50 78 THR A O 1
ATOM 649 N N . ARG A 1 79 ? -12.152 -5.600 8.644 1.00 98.44 79 ARG A N 1
ATOM 650 C CA . ARG A 1 79 ? -13.466 -5.247 9.155 1.00 98.44 79 ARG A CA 1
ATOM 651 C C . ARG A 1 79 ? -13.448 -3.770 9.532 1.00 98.44 79 ARG A C 1
ATOM 653 O O . ARG A 1 79 ? -12.551 -3.317 10.242 1.00 98.44 79 ARG A O 1
ATOM 660 N N . ALA A 1 80 ? -14.435 -3.031 9.036 1.00 97.56 80 ALA A N 1
ATOM 661 C CA . ALA A 1 80 ? -14.591 -1.618 9.345 1.00 97.56 80 ALA A CA 1
ATOM 662 C C . ALA A 1 80 ? -14.865 -1.398 10.838 1.00 97.56 80 ALA A C 1
ATOM 664 O O . ALA A 1 80 ? -15.466 -2.240 11.507 1.00 97.56 80 ALA A O 1
ATOM 665 N N . THR A 1 81 ? -14.467 -0.233 11.340 1.00 96.94 81 THR A N 1
ATOM 666 C CA . THR A 1 81 ? -14.899 0.240 12.656 1.00 96.94 81 THR A CA 1
ATOM 667 C C . THR A 1 81 ? -16.386 0.567 12.643 1.00 96.94 81 THR A C 1
ATOM 669 O O . THR A 1 81 ? -16.966 0.835 11.588 1.00 96.94 81 THR A O 1
ATOM 672 N N . CYS A 1 82 ? -17.027 0.584 13.811 1.00 95.12 82 CYS A N 1
ATOM 673 C CA . CYS A 1 82 ? -18.451 0.915 13.884 1.00 95.12 82 CYS A CA 1
ATOM 674 C C . CYS A 1 82 ? -18.750 2.351 13.461 1.00 95.12 82 CYS A C 1
ATOM 676 O O . CYS A 1 82 ? -19.774 2.589 12.820 1.00 95.12 82 CYS A O 1
ATOM 678 N N . ALA A 1 83 ? -17.855 3.296 13.757 1.00 93.81 83 ALA A N 1
ATOM 679 C CA . ALA A 1 83 ? -17.976 4.665 13.270 1.00 93.81 83 ALA A CA 1
ATOM 680 C C . ALA A 1 83 ? -18.043 4.716 11.734 1.00 93.81 83 ALA A C 1
ATOM 682 O O . ALA A 1 83 ? -18.911 5.385 11.178 1.00 93.81 83 ALA A O 1
ATOM 683 N N . LEU A 1 84 ? -17.178 3.959 11.053 1.00 95.06 84 LEU A N 1
ATOM 684 C CA . LEU A 1 84 ? -17.142 3.901 9.594 1.00 95.06 84 LEU A CA 1
ATOM 685 C C . LEU A 1 84 ? -18.327 3.109 9.013 1.00 95.06 84 LEU A C 1
ATOM 687 O O . LEU A 1 84 ? -18.960 3.545 8.052 1.00 95.06 84 LEU A O 1
ATOM 691 N N . HIS A 1 85 ? -18.671 1.973 9.622 1.00 96.44 85 HIS A N 1
ATOM 692 C CA . HIS A 1 85 ? -19.758 1.115 9.157 1.00 96.44 85 HIS A CA 1
ATOM 693 C C . HIS A 1 85 ? -21.126 1.806 9.215 1.00 96.44 85 HIS A C 1
ATOM 695 O O . HIS A 1 85 ? -21.923 1.666 8.289 1.00 96.44 85 HIS A O 1
ATOM 701 N N . ARG A 1 86 ? -21.379 2.628 10.243 1.00 95.19 86 ARG A N 1
ATOM 702 C CA . ARG A 1 86 ? -22.610 3.435 10.362 1.00 95.19 86 ARG A CA 1
ATOM 703 C C . ARG A 1 86 ? -22.776 4.467 9.243 1.00 95.19 86 ARG A C 1
ATOM 705 O O . ARG A 1 86 ? -23.895 4.899 8.993 1.00 95.19 86 ARG A O 1
ATOM 712 N N . LEU A 1 87 ? -21.694 4.830 8.554 1.00 94.44 87 LEU A N 1
ATOM 713 C CA . LEU A 1 87 ? -21.736 5.659 7.345 1.00 94.44 87 LEU A CA 1
ATOM 714 C C . LEU A 1 87 ? -21.997 4.841 6.067 1.00 94.44 87 LEU A C 1
ATOM 716 O O . LEU A 1 87 ? -21.933 5.381 4.968 1.00 94.44 87 LEU A O 1
ATOM 720 N N . GLY A 1 88 ? -22.255 3.536 6.188 1.00 95.00 88 GLY A N 1
ATOM 721 C CA . GLY A 1 88 ? -22.407 2.624 5.053 1.00 95.00 88 GLY A CA 1
ATOM 722 C C . GLY A 1 88 ? -21.080 2.243 4.390 1.00 95.00 88 GLY A C 1
ATOM 723 O O . GLY A 1 88 ? -21.077 1.715 3.278 1.00 95.00 88 GLY A O 1
ATOM 724 N N . MET A 1 89 ? -19.944 2.504 5.045 1.00 94.25 89 MET A N 1
ATOM 725 C CA . MET A 1 89 ? -18.611 2.316 4.473 1.00 94.25 89 MET A CA 1
ATOM 726 C C . MET A 1 89 ? -17.916 1.065 5.028 1.00 94.25 89 MET A C 1
ATOM 728 O O . MET A 1 89 ? -18.060 0.709 6.194 1.00 94.25 89 MET A O 1
ATOM 732 N N . ASN A 1 90 ? -17.130 0.398 4.177 1.00 95.56 90 ASN A N 1
ATOM 733 C CA . ASN A 1 90 ? -16.303 -0.762 4.555 1.00 95.56 90 ASN A CA 1
ATOM 734 C C . ASN A 1 90 ? -14.802 -0.450 4.582 1.00 95.56 90 ASN A C 1
ATOM 736 O O . ASN A 1 90 ? -14.028 -1.184 5.185 1.00 95.56 90 ASN A O 1
ATOM 740 N N . PHE A 1 91 ? -14.407 0.625 3.907 1.00 95.94 91 PHE A N 1
ATOM 741 C CA . PHE A 1 91 ? -13.032 1.075 3.763 1.00 95.94 91 PHE A CA 1
ATOM 742 C C . PHE A 1 91 ? -12.979 2.568 4.040 1.00 95.94 91 PHE A C 1
ATOM 744 O O . PHE A 1 91 ? -13.939 3.284 3.751 1.00 95.94 91 PHE A O 1
ATOM 751 N N . GLY A 1 92 ? -11.876 3.016 4.626 1.00 94.31 92 GLY A N 1
ATOM 752 C CA . GLY A 1 92 ? -11.597 4.429 4.798 1.00 94.31 92 GLY A CA 1
ATOM 753 C C . GLY A 1 92 ? -11.051 5.059 3.521 1.00 94.31 92 GLY A C 1
ATOM 754 O O . GLY A 1 92 ? -10.927 4.434 2.467 1.00 94.31 92 GLY A O 1
ATOM 755 N N . VAL A 1 93 ? -10.667 6.319 3.660 1.00 92.69 93 VAL A N 1
ATOM 756 C CA . VAL A 1 93 ? -9.895 7.057 2.659 1.00 92.69 93 VAL A CA 1
ATOM 757 C C . VAL A 1 93 ? -8.495 6.446 2.548 1.00 92.69 93 VAL A C 1
ATOM 759 O O . VAL A 1 93 ? -7.919 6.069 3.569 1.00 92.69 93 VAL A O 1
ATOM 762 N N . VAL A 1 94 ? -7.953 6.345 1.329 1.00 94.19 94 VAL A N 1
ATOM 763 C CA . VAL A 1 94 ? -6.538 5.988 1.139 1.00 94.19 94 VAL A CA 1
ATOM 764 C C . VAL A 1 94 ? -5.659 7.092 1.684 1.00 94.19 94 VAL A C 1
ATOM 766 O O . VAL A 1 94 ? -5.793 8.251 1.294 1.00 94.19 94 VAL A O 1
ATOM 769 N N . ASN A 1 95 ? -4.746 6.694 2.558 1.00 95.25 95 ASN A N 1
ATOM 770 C CA . ASN A 1 95 ? -3.726 7.561 3.101 1.00 95.25 95 ASN A CA 1
ATOM 771 C C . ASN A 1 95 ? -2.368 7.171 2.524 1.00 95.25 95 ASN A C 1
ATOM 773 O O . ASN A 1 95 ? -2.019 6.000 2.601 1.00 95.25 95 ASN A O 1
ATOM 777 N N . ALA A 1 96 ? -1.615 8.138 2.006 1.00 95.12 96 ALA A N 1
ATOM 778 C CA . ALA A 1 96 ? -0.257 7.923 1.521 1.00 95.12 96 ALA A CA 1
ATOM 779 C C . ALA A 1 96 ? 0.726 7.800 2.691 1.00 95.12 96 ALA A C 1
ATOM 781 O O . ALA A 1 96 ? 0.650 8.575 3.658 1.00 95.12 96 ALA A O 1
ATOM 782 N N . TYR A 1 97 ? 1.664 6.860 2.587 1.00 96.12 97 TYR A N 1
ATOM 783 C CA . TYR A 1 97 ? 2.675 6.610 3.610 1.00 96.12 97 TYR A CA 1
ATOM 784 C C . TYR A 1 97 ? 4.100 6.777 3.079 1.00 96.12 97 TYR A C 1
ATOM 786 O O . TYR A 1 97 ? 4.744 5.833 2.621 1.00 96.12 97 TYR A O 1
ATOM 794 N N . ASP A 1 98 ? 4.663 7.967 3.274 1.00 93.31 98 ASP A N 1
ATOM 795 C CA . ASP A 1 98 ? 6.053 8.249 2.929 1.00 93.31 98 ASP A CA 1
ATOM 796 C C . ASP A 1 98 ? 6.979 7.927 4.100 1.00 93.31 98 ASP A C 1
ATOM 798 O O . ASP A 1 98 ? 6.948 8.572 5.156 1.00 93.31 98 ASP A O 1
ATOM 802 N N . LEU A 1 99 ? 7.862 6.943 3.909 1.00 92.69 99 LEU A N 1
ATOM 803 C CA . LEU A 1 99 ? 8.841 6.524 4.921 1.00 92.69 99 LEU A CA 1
ATOM 804 C C . LEU A 1 99 ? 8.166 6.147 6.258 1.00 92.69 99 LEU A C 1
ATOM 806 O O . LEU A 1 99 ? 8.677 6.460 7.339 1.00 92.69 99 LEU A O 1
ATOM 810 N N . GLY A 1 100 ? 6.982 5.531 6.180 1.00 94.31 100 GLY A N 1
ATOM 811 C CA . GLY A 1 100 ? 6.180 5.095 7.326 1.00 94.31 100 GLY A CA 1
ATOM 812 C C . GLY A 1 100 ? 5.373 6.195 8.014 1.00 94.31 100 GLY A C 1
ATOM 813 O O . GLY A 1 100 ? 4.691 5.902 9.004 1.00 94.31 100 GLY A O 1
ATOM 814 N N . LYS A 1 101 ? 5.452 7.435 7.513 1.00 97.00 101 LYS A N 1
ATOM 815 C CA . LYS A 1 101 ? 4.637 8.564 7.956 1.00 97.00 101 LYS A CA 1
ATOM 816 C C . LYS A 1 101 ? 3.445 8.732 7.024 1.00 97.00 101 LYS A C 1
ATOM 818 O O . LYS A 1 101 ? 3.627 8.869 5.825 1.00 97.00 101 LYS A O 1
ATOM 823 N N . CYS A 1 102 ? 2.257 8.845 7.593 1.00 97.19 102 CYS A N 1
ATOM 824 C CA . CYS A 1 102 ? 1.078 9.296 6.884 1.00 97.19 102 CYS A CA 1
ATOM 825 C C . CYS A 1 102 ? 1.255 10.760 6.448 1.00 97.19 102 CYS A C 1
ATOM 827 O O . CYS A 1 102 ? 1.428 11.654 7.288 1.00 97.19 102 CYS A O 1
ATOM 829 N N . THR A 1 103 ? 1.267 11.008 5.142 1.00 95.56 103 THR A N 1
ATOM 830 C CA . THR A 1 103 ? 1.500 12.342 4.558 1.00 95.56 103 THR A CA 1
ATOM 831 C C . THR A 1 103 ? 0.248 12.981 3.989 1.00 95.56 103 THR A C 1
ATOM 833 O O . THR A 1 103 ? 0.230 14.190 3.752 1.00 95.56 103 THR A O 1
ATOM 836 N N . GLY A 1 104 ? -0.832 12.225 3.864 1.00 91.88 104 GLY A N 1
ATOM 837 C CA . GLY A 1 104 ? -2.115 12.772 3.485 1.00 91.88 104 GLY A CA 1
ATOM 838 C C . GLY A 1 104 ? -3.094 11.692 3.069 1.00 91.88 104 GLY A C 1
ATOM 839 O O . GLY A 1 104 ? -2.730 10.521 3.040 1.00 91.88 104 GLY A O 1
ATOM 840 N N . PRO A 1 105 ? -4.325 12.095 2.747 1.00 90.44 105 PRO A N 1
ATOM 841 C CA . PRO A 1 105 ? -4.776 13.483 2.617 1.00 90.44 105 PRO A CA 1
ATOM 842 C C . PRO A 1 105 ? -5.124 14.135 3.979 1.00 90.44 105 PRO A C 1
ATOM 844 O O . PRO A 1 105 ? -5.153 13.468 5.008 1.00 90.44 105 PRO A O 1
ATOM 847 N N . PHE A 1 106 ? -5.364 15.456 3.997 1.00 87.06 106 PHE A N 1
ATOM 848 C CA . PHE A 1 106 ? -5.887 16.232 5.151 1.00 87.06 106 PHE A CA 1
ATOM 849 C C . PHE A 1 106 ? -5.189 15.991 6.499 1.00 87.06 106 PHE A C 1
ATOM 851 O O . PHE A 1 106 ? -5.840 15.858 7.530 1.00 87.06 106 PHE A O 1
ATOM 858 N N . GLY A 1 107 ? -3.860 15.870 6.505 1.00 89.38 107 GLY A N 1
ATOM 859 C CA . GLY A 1 107 ? -3.116 15.624 7.745 1.00 89.38 107 GLY A CA 1
ATOM 860 C C . GLY A 1 107 ? -3.466 14.301 8.440 1.00 89.38 107 GLY A C 1
ATOM 861 O O . GLY A 1 107 ? -3.132 14.135 9.610 1.00 89.38 107 GLY A O 1
ATOM 862 N N . CYS A 1 108 ? -4.115 13.370 7.733 1.00 93.44 108 CYS A N 1
ATOM 863 C CA . CYS A 1 108 ? -4.502 12.049 8.223 1.00 93.44 108 CYS A CA 1
ATOM 864 C C . CYS A 1 108 ? -5.492 12.062 9.400 1.00 93.44 108 CYS A C 1
ATOM 866 O O . CYS A 1 108 ? -5.560 11.107 10.178 1.00 93.44 108 CYS A O 1
ATOM 868 N N . GLU A 1 109 ? -6.292 13.127 9.523 1.00 91.06 109 GLU A N 1
ATOM 869 C CA . GLU A 1 109 ? -7.296 13.286 10.586 1.00 91.06 109 GLU A CA 1
ATOM 870 C C . GLU A 1 109 ? -8.346 12.162 10.595 1.00 91.06 109 GLU A C 1
ATOM 872 O O . GLU A 1 109 ? -8.874 11.801 11.649 1.00 91.06 109 GLU A O 1
ATOM 877 N N . ASN A 1 110 ? -8.592 11.536 9.440 1.00 91.75 110 ASN A N 1
ATOM 878 C CA . ASN A 1 110 ? -9.479 10.381 9.314 1.00 91.75 110 ASN A CA 1
ATOM 879 C C . ASN A 1 110 ? -9.080 9.218 10.235 1.00 91.75 110 ASN A C 1
ATOM 881 O O . ASN A 1 110 ? -9.970 8.564 10.777 1.00 91.75 110 ASN A O 1
ATOM 885 N N . LEU A 1 111 ? -7.780 8.991 10.462 1.00 92.88 111 LEU A N 1
ATOM 886 C CA . LEU A 1 111 ? -7.302 7.915 11.339 1.00 92.88 111 LEU A CA 1
ATOM 887 C C . LEU A 1 111 ? -7.673 8.164 12.804 1.00 92.88 111 LEU A C 1
ATOM 889 O O . LEU A 1 111 ? -7.908 7.218 13.548 1.00 92.88 111 LEU A O 1
ATOM 893 N N . HIS A 1 112 ? -7.760 9.430 13.217 1.00 88.94 112 HIS A N 1
ATOM 894 C CA . HIS A 1 112 ? -8.175 9.800 14.569 1.00 88.94 112 HIS A CA 1
ATOM 895 C C . HIS A 1 112 ? -9.691 9.706 14.764 1.00 88.94 112 HIS A C 1
ATOM 897 O O . HIS A 1 112 ? -10.143 9.389 15.862 1.00 88.94 112 HIS A O 1
ATOM 903 N N . HIS A 1 113 ? -10.473 9.996 13.721 1.00 89.62 113 HIS A N 1
ATOM 904 C CA . HIS A 1 113 ? -11.936 10.005 13.794 1.00 89.62 113 HIS A CA 1
ATOM 905 C C . HIS A 1 113 ? -12.571 8.634 13.585 1.00 89.62 113 HIS A C 1
ATOM 907 O O . HIS A 1 113 ? -13.508 8.286 14.295 1.00 89.62 113 HIS A O 1
ATOM 913 N N . PHE A 1 114 ? -12.068 7.859 12.627 1.00 93.31 114 PHE A N 1
ATOM 914 C CA . PHE A 1 114 ? -12.647 6.567 12.252 1.00 93.31 114 PHE A CA 1
ATOM 915 C C . PHE A 1 114 ? -11.780 5.379 12.664 1.00 93.31 114 PHE A C 1
ATOM 917 O O . PHE A 1 114 ? -12.161 4.238 12.407 1.00 93.31 114 PHE A O 1
ATOM 924 N N . GLY A 1 115 ? -10.637 5.639 13.299 1.00 93.06 115 GLY A N 1
ATOM 925 C CA . GLY A 1 115 ? -9.640 4.634 13.637 1.00 93.06 115 GLY A CA 1
ATOM 926 C C . GLY A 1 115 ? -8.711 4.300 12.464 1.00 93.06 115 GLY A C 1
ATOM 927 O O . GLY A 1 115 ? -8.915 4.764 11.337 1.00 93.06 115 GLY A O 1
ATOM 928 N N . PRO A 1 116 ? -7.676 3.479 12.705 1.00 95.19 116 PRO A N 1
ATOM 929 C CA . PRO A 1 116 ? -6.724 3.038 11.689 1.00 95.19 116 PRO A CA 1
ATOM 930 C C . PRO A 1 116 ? -7.337 1.971 10.767 1.00 95.19 116 PRO A C 1
ATOM 932 O O . PRO A 1 116 ? -6.967 0.800 10.791 1.00 95.19 116 PRO A O 1
ATOM 935 N N . VAL A 1 117 ? -8.319 2.368 9.963 1.00 96.00 117 VAL A N 1
ATOM 936 C CA . VAL A 1 117 ? -9.020 1.515 8.992 1.00 96.00 117 VAL A CA 1
ATOM 937 C C . VAL A 1 117 ? -8.244 1.387 7.682 1.00 96.00 117 VAL A C 1
ATOM 939 O O . VAL A 1 117 ? -7.535 2.304 7.275 1.00 96.00 117 VAL A O 1
ATOM 942 N N . VAL A 1 118 ? -8.420 0.266 6.981 1.00 97.94 118 VAL A N 1
ATOM 943 C CA . VAL A 1 118 ? -7.864 0.085 5.632 1.00 97.94 118 VAL A CA 1
ATOM 944 C C . VAL A 1 118 ? -8.466 1.122 4.688 1.00 97.94 118 VAL A C 1
ATOM 946 O O . VAL A 1 118 ? -9.690 1.200 4.548 1.00 97.94 118 VAL A O 1
ATOM 949 N N . GLY A 1 119 ? -7.609 1.900 4.033 1.00 96.38 119 GLY A N 1
ATOM 950 C CA . GLY A 1 119 ? -8.019 2.841 2.996 1.00 96.38 119 GLY A CA 1
ATOM 951 C C . GLY A 1 119 ? -8.263 2.132 1.668 1.00 96.38 119 GLY A C 1
ATOM 952 O O . GLY A 1 119 ? -7.600 1.133 1.384 1.00 96.38 119 GLY A O 1
ATOM 953 N N . CYS A 1 120 ? -9.199 2.621 0.854 1.00 94.56 120 CYS A N 1
ATOM 954 C CA . CYS A 1 120 ? -9.426 2.104 -0.498 1.00 94.56 120 CYS A CA 1
ATOM 955 C C . CYS A 1 120 ? -9.872 3.204 -1.470 1.00 94.56 120 CYS A C 1
ATOM 957 O O . CYS A 1 120 ? -10.811 3.945 -1.182 1.00 94.56 120 CYS A O 1
ATOM 959 N N . GLU A 1 121 ? -9.233 3.284 -2.636 1.00 92.06 121 GLU A N 1
ATOM 960 C CA . GLU A 1 121 ? -9.629 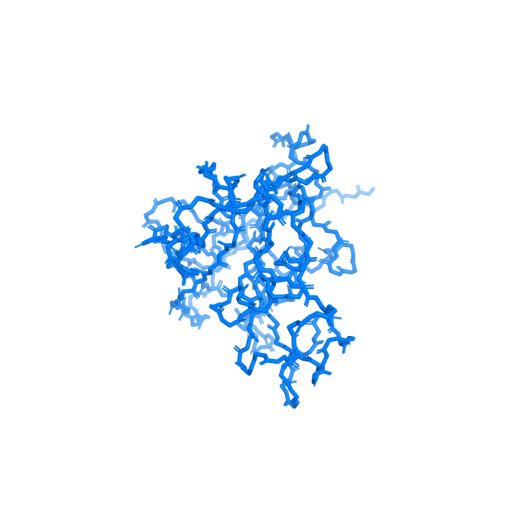4.196 -3.711 1.00 92.06 121 GLU A CA 1
ATOM 961 C C . GLU A 1 121 ? -9.499 3.529 -5.083 1.00 92.06 121 GLU A C 1
ATOM 963 O O . GLU A 1 121 ? -8.750 2.563 -5.273 1.00 92.06 121 GLU A O 1
ATOM 968 N N . SER A 1 122 ? -10.234 4.070 -6.052 1.00 88.94 122 SER A N 1
ATOM 969 C CA . SER A 1 122 ? -10.109 3.714 -7.459 1.00 88.94 122 SER A CA 1
ATOM 970 C C . SER A 1 122 ? -10.095 4.965 -8.317 1.00 88.94 122 SER A C 1
ATOM 972 O O . SER A 1 122 ? -10.784 5.941 -8.036 1.00 88.94 122 SER A O 1
ATOM 974 N N . TRP A 1 123 ? -9.362 4.910 -9.420 1.00 84.56 123 TRP A N 1
ATOM 975 C CA . TRP A 1 123 ? -9.270 5.995 -10.399 1.00 84.56 123 TRP A CA 1
ATOM 976 C C . TRP A 1 123 ? -10.020 5.654 -11.701 1.00 84.56 123 TRP A C 1
ATOM 978 O O . TRP A 1 123 ? -9.904 6.358 -12.710 1.00 84.56 123 TRP A O 1
ATOM 988 N N . ASN A 1 124 ? -10.817 4.577 -11.689 1.00 80.44 124 ASN A N 1
ATOM 989 C CA . ASN A 1 124 ? -11.669 4.184 -12.811 1.00 80.44 124 ASN A CA 1
ATOM 990 C C . ASN A 1 124 ? -12.733 5.240 -13.081 1.00 80.44 124 ASN A C 1
ATOM 992 O O . ASN A 1 124 ? -13.423 5.678 -12.165 1.00 80.44 124 ASN A O 1
ATOM 996 N N . LYS A 1 125 ? -12.941 5.601 -14.347 1.00 74.75 125 LYS A N 1
ATOM 997 C CA . LYS A 1 125 ? -13.987 6.555 -14.729 1.00 74.75 125 LYS A CA 1
ATOM 998 C C . LYS A 1 125 ? -15.359 6.095 -14.207 1.00 74.75 125 LYS A C 1
ATOM 1000 O O . LYS A 1 125 ? -15.774 4.977 -14.481 1.00 74.75 125 LYS A O 1
ATOM 1005 N N . GLY A 1 126 ? -16.054 6.977 -13.486 1.00 70.06 126 GLY A N 1
ATOM 1006 C CA . GLY A 1 126 ? -17.399 6.718 -12.955 1.00 70.06 126 GLY A CA 1
ATOM 1007 C C . GLY A 1 126 ? -17.468 5.941 -11.634 1.00 70.06 126 GLY A C 1
ATOM 1008 O O . GLY A 1 126 ? -18.570 5.691 -11.171 1.00 70.06 126 GLY A O 1
ATOM 1009 N N . ALA A 1 127 ? -16.339 5.569 -11.022 1.00 69.75 127 ALA A N 1
ATOM 1010 C CA . ALA A 1 127 ? -16.338 4.997 -9.674 1.00 69.75 127 ALA A CA 1
ATOM 1011 C C . ALA A 1 127 ? -16.721 6.039 -8.603 1.00 69.75 127 ALA A C 1
ATOM 1013 O O . ALA A 1 127 ? -16.290 7.180 -8.668 1.00 69.75 127 ALA A O 1
ATOM 1014 N N . ASP A 1 128 ? -17.470 5.664 -7.569 1.00 65.81 128 ASP A N 1
ATOM 1015 C CA . ASP A 1 128 ? -17.874 6.624 -6.525 1.00 65.81 128 ASP A CA 1
ATOM 1016 C C . ASP A 1 128 ? -16.709 7.060 -5.603 1.00 65.81 128 ASP A C 1
ATOM 1018 O O . ASP A 1 128 ? -16.841 7.992 -4.810 1.00 65.81 128 ASP A O 1
ATOM 1022 N N . ASN A 1 129 ? -15.545 6.407 -5.704 1.00 64.44 129 ASN A N 1
ATOM 1023 C CA . ASN A 1 129 ? -14.409 6.523 -4.784 1.00 64.44 129 ASN A CA 1
ATOM 1024 C C . ASN A 1 129 ? -13.144 7.160 -5.399 1.00 64.44 129 ASN A C 1
ATOM 1026 O O . ASN A 1 129 ? -12.031 6.729 -5.104 1.00 64.44 129 ASN A O 1
ATOM 1030 N N . HIS A 1 130 ? -13.283 8.220 -6.205 1.00 68.44 130 HIS A N 1
ATOM 1031 C CA . HIS A 1 130 ? -12.146 8.973 -6.787 1.00 68.44 130 HIS A CA 1
ATOM 1032 C C . HIS A 1 130 ? -11.353 9.841 -5.803 1.00 68.44 130 HIS A C 1
ATOM 1034 O O . HIS A 1 130 ? -10.599 10.727 -6.204 1.00 68.44 130 HIS A O 1
ATOM 1040 N N . PHE A 1 131 ? -11.589 9.673 -4.513 1.00 78.94 131 PHE A N 1
ATOM 1041 C CA . PHE A 1 131 ? -11.000 10.488 -3.470 1.00 78.94 131 PHE A CA 1
ATOM 1042 C C . PHE A 1 131 ? -9.952 9.666 -2.707 1.00 78.94 131 PHE A C 1
ATOM 1044 O O . PHE A 1 131 ? -10.244 8.525 -2.349 1.00 78.94 131 PHE A O 1
ATOM 1051 N N . PRO A 1 132 ? -8.782 10.247 -2.392 1.00 82.00 132 PRO A N 1
ATOM 1052 C CA . PRO A 1 132 ? -8.461 11.671 -2.520 1.00 82.00 132 PRO A CA 1
ATOM 1053 C C . PRO A 1 132 ? -7.832 12.087 -3.857 1.00 82.00 132 PRO A C 1
ATOM 1055 O O . PRO A 1 132 ? -7.792 13.287 -4.138 1.00 82.00 132 PRO A O 1
ATOM 1058 N N . HIS A 1 133 ? -7.386 11.154 -4.703 1.00 85.44 133 HIS A N 1
ATOM 1059 C CA . HIS A 1 133 ? -6.546 11.488 -5.859 1.00 85.44 133 HIS A CA 1
ATOM 1060 C C . HIS A 1 133 ? -7.314 11.666 -7.185 1.00 85.44 133 HIS A C 1
ATOM 1062 O O . HIS A 1 133 ? -7.056 10.990 -8.186 1.00 85.44 133 HIS A O 1
ATOM 1068 N N . LYS A 1 134 ? -8.232 12.642 -7.230 1.00 82.44 134 LYS A N 1
ATOM 1069 C CA . LYS A 1 134 ? -9.069 12.925 -8.418 1.00 82.44 134 LYS A CA 1
ATOM 1070 C C . LYS A 1 134 ? -8.273 13.271 -9.682 1.00 82.44 134 LYS A C 1
ATOM 1072 O O . LYS A 1 134 ? -8.775 13.072 -10.786 1.00 82.44 134 LYS A O 1
ATOM 1077 N N . GLN A 1 135 ? -7.043 13.770 -9.550 1.00 84.31 135 GLN A N 1
ATOM 1078 C CA . GLN A 1 135 ? -6.190 14.120 -10.690 1.00 84.31 135 GLN A CA 1
ATOM 1079 C C . GLN A 1 135 ? -5.851 12.925 -11.595 1.00 84.31 135 GLN A C 1
ATOM 1081 O O . GLN A 1 135 ? -5.515 13.126 -12.759 1.00 84.31 135 GLN A O 1
ATOM 1086 N N . TRP A 1 136 ? -5.968 11.692 -11.092 1.00 81.31 136 TRP A N 1
ATOM 1087 C CA . TRP A 1 136 ? -5.675 10.476 -11.853 1.00 81.31 136 TRP A CA 1
ATOM 1088 C C . TRP A 1 136 ? -6.913 9.833 -12.496 1.00 81.31 136 TRP A C 1
ATOM 1090 O O . TRP A 1 136 ? -6.812 8.799 -13.162 1.00 81.31 136 TRP A O 1
ATOM 1100 N N . MET A 1 137 ? -8.094 10.437 -12.349 1.00 80.75 137 MET A N 1
ATOM 1101 C CA . MET A 1 137 ? -9.331 9.899 -12.912 1.00 80.75 137 MET A CA 1
ATOM 1102 C C . MET A 1 137 ? -9.269 9.772 -14.437 1.00 80.75 137 MET A C 1
ATOM 1104 O O . MET A 1 137 ? -9.069 10.749 -15.156 1.00 80.75 137 MET A O 1
ATOM 1108 N N . GLY A 1 138 ? -9.513 8.563 -14.948 1.00 75.00 138 GLY A N 1
ATOM 1109 C CA . GLY A 1 138 ? -9.640 8.312 -16.389 1.00 75.00 138 GLY A CA 1
ATOM 1110 C C . GLY A 1 138 ? -8.334 8.370 -17.192 1.00 75.00 138 GLY A C 1
ATOM 1111 O O . GLY A 1 138 ? -8.370 8.120 -18.397 1.00 75.00 138 GLY A O 1
ATOM 1112 N N . VAL A 1 139 ? -7.192 8.642 -16.551 1.00 76.75 139 VAL A N 1
ATOM 1113 C CA . VAL A 1 139 ? -5.860 8.551 -17.184 1.00 76.75 139 VAL A CA 1
ATOM 1114 C C . VAL A 1 139 ? -5.158 7.223 -16.881 1.00 76.75 139 VAL A C 1
ATOM 1116 O O . VAL A 1 139 ? -4.142 6.895 -17.492 1.00 76.75 139 VAL A O 1
ATOM 1119 N N . VAL A 1 140 ? -5.736 6.415 -15.988 1.00 75.25 140 VAL A N 1
ATOM 1120 C CA . VAL A 1 140 ? -5.269 5.067 -15.661 1.00 75.25 140 VAL A CA 1
ATOM 1121 C C . VAL A 1 140 ? -5.484 4.120 -16.835 1.00 75.25 140 VAL A C 1
ATOM 1123 O O . VAL A 1 140 ? -6.610 3.847 -17.242 1.00 75.25 140 VAL A O 1
ATOM 1126 N N . LYS A 1 141 ? -4.382 3.580 -17.361 1.00 82.75 141 LYS A N 1
ATOM 1127 C CA . LYS A 1 141 ? -4.377 2.572 -18.436 1.00 82.75 141 LYS A CA 1
ATOM 1128 C C . LYS A 1 141 ? -4.613 1.137 -17.946 1.00 82.75 141 LYS A C 1
ATOM 1130 O O . LYS A 1 141 ? -4.606 0.214 -18.748 1.00 82.75 141 LYS A O 1
ATOM 1135 N N . TYR A 1 142 ? -4.864 0.974 -16.650 1.00 87.25 142 TYR A N 1
ATOM 1136 C CA . TYR A 1 142 ? -5.182 -0.281 -15.977 1.00 87.25 142 TYR A CA 1
ATOM 1137 C C . TYR A 1 142 ? -6.612 -0.244 -15.425 1.00 87.25 142 TYR A C 1
ATOM 1139 O O . TYR A 1 142 ? -6.824 0.201 -14.293 1.00 87.25 142 TYR A O 1
ATOM 1147 N N . PRO A 1 143 ? -7.615 -0.684 -16.208 1.00 83.88 143 PRO A N 1
ATOM 1148 C CA . PRO A 1 143 ? -8.983 -0.790 -15.721 1.00 83.88 143 PRO A CA 1
ATOM 1149 C C . PRO A 1 143 ? -9.031 -1.639 -14.452 1.00 83.88 143 PRO A C 1
ATOM 1151 O O . PRO A 1 143 ? -8.333 -2.647 -14.346 1.00 83.88 143 PRO A O 1
ATOM 1154 N N . ASN A 1 144 ? -9.875 -1.252 -13.500 1.00 86.81 144 ASN A N 1
ATOM 1155 C CA . ASN A 1 144 ? -10.023 -1.934 -12.213 1.00 86.81 144 ASN A CA 1
ATOM 1156 C C . ASN A 1 144 ? -8.810 -1.811 -11.284 1.00 86.81 144 ASN A C 1
ATOM 1158 O O . ASN A 1 144 ? -8.776 -2.512 -10.278 1.00 86.81 144 ASN A O 1
ATOM 1162 N N . ALA A 1 145 ? -7.842 -0.931 -11.559 1.00 91.81 145 ALA A N 1
ATOM 1163 C CA . ALA A 1 145 ? -6.801 -0.620 -10.586 1.00 91.81 145 ALA A CA 1
ATOM 1164 C C . ALA A 1 145 ? -7.419 -0.059 -9.291 1.00 91.81 145 ALA A C 1
ATOM 1166 O O . ALA A 1 145 ? -8.321 0.789 -9.317 1.00 91.81 145 ALA A O 1
ATOM 1167 N N . MET A 1 146 ? -6.937 -0.589 -8.170 1.00 93.19 146 MET A N 1
ATOM 1168 C CA . MET A 1 146 ? -7.342 -0.217 -6.819 1.00 93.19 146 MET A CA 1
ATOM 1169 C C . MET A 1 146 ? -6.092 0.034 -5.992 1.00 93.19 146 MET A C 1
ATOM 1171 O O . MET A 1 146 ? -5.160 -0.775 -6.039 1.00 93.19 146 MET A O 1
ATOM 1175 N N . TRP A 1 147 ? -6.116 1.100 -5.202 1.00 94.81 147 TRP A N 1
ATOM 1176 C CA . TRP A 1 147 ? -5.083 1.419 -4.225 1.00 94.81 147 TRP A CA 1
ATOM 1177 C C . TRP A 1 147 ? -5.654 1.236 -2.831 1.00 94.81 147 TRP A C 1
ATOM 1179 O O . TRP A 1 147 ? -6.847 1.450 -2.588 1.00 94.81 147 TRP A O 1
ATOM 1189 N N . TYR A 1 148 ? -4.790 0.809 -1.927 1.00 97.69 148 TYR A N 1
ATOM 1190 C CA . TYR A 1 148 ? -5.116 0.584 -0.536 1.00 97.69 148 TYR A CA 1
ATOM 1191 C C . TYR A 1 148 ? -4.029 1.175 0.343 1.00 97.69 148 TYR A C 1
ATOM 1193 O O . TYR A 1 148 ? -2.881 1.304 -0.070 1.00 97.69 148 TYR A O 1
ATOM 1201 N N . SER A 1 149 ? -4.377 1.462 1.586 1.00 97.50 149 SER A N 1
ATOM 1202 C CA . SER A 1 149 ? -3.404 1.866 2.592 1.00 97.50 149 SER A CA 1
ATOM 1203 C C . SER A 1 149 ? -3.624 1.066 3.865 1.00 97.50 149 SER A C 1
ATOM 1205 O O . SER A 1 149 ? -4.772 0.880 4.283 1.00 97.50 149 SER A O 1
ATOM 1207 N N . LEU A 1 150 ? -2.537 0.596 4.477 1.00 98.38 150 LEU A N 1
ATOM 1208 C CA . LEU A 1 150 ? -2.557 -0.200 5.705 1.00 98.38 150 LEU A CA 1
ATOM 1209 C C . LEU A 1 150 ? -1.959 0.611 6.864 1.00 98.38 150 LEU A C 1
ATOM 1211 O O . LEU A 1 150 ? -0.734 0.653 7.013 1.00 98.38 150 LEU A O 1
ATOM 1215 N N . PRO A 1 151 ? -2.782 1.272 7.701 1.00 97.50 151 PRO A N 1
ATOM 1216 C CA . PRO A 1 151 ? -2.276 2.079 8.805 1.00 97.50 151 PRO A CA 1
ATOM 1217 C C . PRO A 1 151 ? -1.600 1.232 9.881 1.00 97.50 151 PRO A C 1
ATOM 1219 O O . PRO A 1 151 ? -2.153 0.238 10.359 1.00 97.50 151 PRO A O 1
ATOM 1222 N N . GLY A 1 152 ? -0.404 1.641 10.286 1.00 96.62 152 GLY A N 1
ATOM 1223 C CA . GLY A 1 152 ? 0.333 1.048 11.395 1.00 96.62 152 GLY A CA 1
ATOM 1224 C C . GLY A 1 152 ? 0.430 1.997 12.585 1.00 96.62 152 GLY A C 1
ATOM 1225 O O . GLY A 1 152 ? -0.025 3.139 12.546 1.00 96.62 152 GLY A O 1
ATOM 1226 N N . ALA A 1 153 ? 1.090 1.536 13.645 1.00 96.12 153 ALA A N 1
ATOM 1227 C CA . ALA A 1 153 ? 1.294 2.361 14.826 1.00 96.12 153 ALA A CA 1
ATOM 1228 C C . ALA A 1 153 ? 2.171 3.592 14.525 1.00 96.12 153 ALA A C 1
ATOM 1230 O O . ALA A 1 153 ? 3.058 3.563 13.655 1.00 96.12 153 ALA A O 1
ATOM 1231 N N . CYS A 1 154 ? 1.938 4.669 15.279 1.00 96.62 154 CYS A N 1
ATOM 1232 C CA . CYS A 1 154 ? 2.687 5.923 15.187 1.00 96.62 154 CYS A CA 1
ATOM 1233 C C . CYS A 1 154 ? 2.767 6.472 13.749 1.00 96.62 154 CYS A C 1
ATOM 1235 O O . CYS A 1 154 ? 3.838 6.844 13.255 1.00 96.62 154 CYS A O 1
ATOM 1237 N N . SER A 1 155 ? 1.641 6.444 13.036 1.00 96.38 155 SER A N 1
ATOM 1238 C CA . SER A 1 155 ? 1.536 6.895 11.646 1.00 96.38 155 SER A CA 1
ATOM 1239 C C . SER A 1 155 ? 1.944 8.361 11.439 1.00 96.38 155 SER A C 1
ATOM 1241 O O . SER A 1 155 ? 2.306 8.732 10.330 1.00 96.38 155 SER A O 1
ATOM 1243 N N . SER A 1 156 ? 1.978 9.198 12.478 1.00 95.81 156 SER A N 1
ATOM 1244 C CA . SER A 1 156 ? 2.419 10.596 12.375 1.00 95.81 156 SER A CA 1
ATOM 1245 C C . SER A 1 156 ? 3.935 10.780 12.201 1.00 95.81 156 SER A C 1
ATOM 1247 O O . SER A 1 156 ? 4.385 11.882 11.863 1.00 95.81 156 SER A O 1
ATOM 1249 N N . GLN A 1 157 ? 4.736 9.728 12.408 1.00 97.31 157 GLN A N 1
ATOM 1250 C CA . GLN A 1 157 ? 6.201 9.779 12.368 1.00 97.31 157 GLN A CA 1
ATOM 1251 C C . GLN A 1 157 ? 6.788 8.908 11.258 1.00 97.31 157 GLN A C 1
ATOM 1253 O O . GLN A 1 157 ? 6.280 7.828 10.956 1.00 97.31 157 GLN A O 1
ATOM 1258 N N . LYS A 1 158 ? 7.926 9.356 10.711 1.00 96.44 158 LYS A N 1
ATOM 1259 C CA . LYS A 1 158 ? 8.771 8.520 9.844 1.00 96.44 158 LYS A CA 1
ATOM 1260 C C . LYS A 1 158 ? 9.355 7.358 10.646 1.00 96.44 158 LYS A C 1
ATOM 1262 O O . LYS A 1 158 ? 9.428 7.458 11.869 1.00 96.44 158 LYS A O 1
ATOM 1267 N N . PHE A 1 159 ? 9.829 6.308 9.974 1.00 92.31 159 PHE A N 1
ATOM 1268 C CA . PHE A 1 159 ? 10.369 5.093 10.607 1.00 92.31 159 PHE A CA 1
ATOM 1269 C C . PHE A 1 159 ? 11.289 5.375 11.807 1.00 92.31 159 PHE A C 1
ATOM 1271 O O . PHE A 1 159 ? 11.042 4.879 12.901 1.00 92.31 159 PHE A O 1
ATOM 1278 N N . TRP A 1 160 ? 12.280 6.251 11.641 1.00 94.31 160 TRP A N 1
ATOM 1279 C CA . TRP A 1 160 ? 13.258 6.607 12.680 1.00 94.31 160 TRP A CA 1
ATOM 1280 C C . TRP A 1 160 ? 12.732 7.533 13.789 1.00 94.31 160 TRP A C 1
ATOM 1282 O O . TRP A 1 160 ? 13.424 7.760 14.777 1.00 94.31 160 TRP A O 1
ATOM 1292 N N . GLY A 1 161 ? 11.534 8.098 13.635 1.00 95.62 161 GLY A N 1
ATOM 1293 C CA . GLY A 1 161 ? 10.881 8.941 14.641 1.00 95.62 161 GLY A CA 1
ATOM 1294 C C . GLY A 1 161 ? 9.839 8.203 15.483 1.00 95.62 161 GLY A C 1
ATOM 1295 O O . GLY A 1 161 ? 9.264 8.796 16.401 1.00 95.62 161 GLY A O 1
ATOM 1296 N N . LYS A 1 162 ? 9.553 6.930 15.179 1.00 96.12 162 LYS A N 1
ATOM 1297 C CA . LYS A 1 162 ? 8.566 6.144 15.924 1.00 96.12 162 LYS A CA 1
ATOM 1298 C C . LYS A 1 162 ? 9.103 5.816 17.317 1.00 96.12 162 LYS A C 1
ATOM 1300 O O . LYS A 1 162 ? 10.251 5.426 17.494 1.00 96.12 162 LYS A O 1
ATOM 1305 N N . THR A 1 163 ? 8.261 6.011 18.328 1.00 96.38 163 THR A N 1
ATOM 1306 C CA . THR A 1 163 ? 8.587 5.734 19.734 1.00 96.38 163 THR A CA 1
ATOM 1307 C C . THR A 1 163 ? 7.434 4.993 20.388 1.00 96.38 163 THR A C 1
ATOM 1309 O O . THR A 1 163 ? 6.277 5.248 20.053 1.00 96.38 163 THR A O 1
ATOM 1312 N N . HIS A 1 164 ? 7.705 4.195 21.422 1.00 95.38 164 HIS A N 1
ATOM 1313 C CA . HIS A 1 164 ? 6.645 3.523 22.185 1.00 95.38 164 HIS A CA 1
ATOM 1314 C C . HIS A 1 164 ? 5.589 4.482 22.752 1.00 95.38 164 HIS A C 1
ATOM 1316 O O . HIS A 1 164 ? 4.420 4.131 22.897 1.00 95.38 164 HIS A O 1
ATOM 1322 N N . LYS A 1 165 ? 5.978 5.721 23.084 1.00 95.88 165 LYS A N 1
ATOM 1323 C CA . LYS A 1 165 ? 5.031 6.753 23.534 1.00 95.88 165 LYS A CA 1
ATOM 1324 C C . LYS A 1 165 ? 4.056 7.150 22.424 1.00 95.88 165 LYS A C 1
ATOM 1326 O O . LYS A 1 165 ? 2.902 7.434 22.726 1.00 95.88 165 LYS A O 1
ATOM 1331 N N . CYS A 1 166 ? 4.526 7.213 21.184 1.00 95.38 166 CYS A N 1
ATOM 1332 C CA . CYS A 1 166 ? 3.710 7.525 20.020 1.00 95.38 166 CYS A CA 1
ATOM 1333 C C . CYS A 1 166 ? 2.843 6.329 19.605 1.00 95.38 166 CYS A C 1
ATOM 1335 O O . CYS A 1 166 ? 1.647 6.500 19.413 1.00 95.38 166 CYS A O 1
ATOM 1337 N N . GLU A 1 167 ? 3.394 5.114 19.588 1.00 93.88 167 GLU A N 1
ATOM 1338 C CA . GLU A 1 167 ? 2.651 3.883 19.263 1.00 93.88 167 GLU A CA 1
ATOM 1339 C C . GLU A 1 167 ? 1.460 3.650 20.201 1.00 93.88 167 GLU A C 1
ATOM 1341 O O . GLU A 1 167 ? 0.397 3.230 19.764 1.00 93.88 167 GLU A O 1
ATOM 1346 N N . ARG A 1 168 ? 1.598 3.992 21.489 1.00 91.25 168 ARG A N 1
ATOM 1347 C CA . ARG A 1 168 ? 0.476 3.941 22.442 1.00 91.25 168 ARG A CA 1
ATOM 1348 C C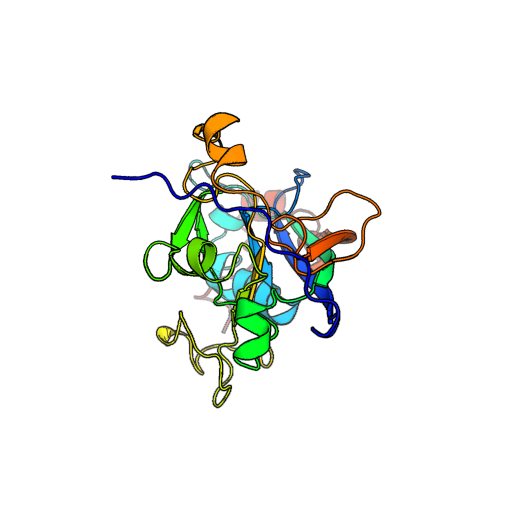 . ARG A 1 168 ? -0.603 4.996 22.195 1.00 91.25 168 ARG A C 1
ATOM 1350 O O . ARG A 1 168 ? -1.722 4.826 22.662 1.00 91.25 168 ARG A O 1
ATOM 1357 N N . LYS A 1 169 ? -0.261 6.119 21.559 1.00 91.31 169 LYS A N 1
ATOM 1358 C CA . LYS A 1 169 ? -1.211 7.201 21.247 1.00 91.31 169 LYS A CA 1
ATOM 1359 C C . LYS A 1 169 ? -1.905 6.992 19.909 1.00 91.31 169 LYS A C 1
ATOM 1361 O O . LYS A 1 169 ? -3.047 7.401 19.752 1.00 91.31 169 LYS A O 1
ATOM 1366 N N . GLU A 1 170 ? -1.190 6.391 18.971 1.00 93.25 170 GLU A N 1
ATOM 1367 C CA . GLU A 1 170 ? -1.614 6.108 17.609 1.00 93.25 170 GLU A CA 1
ATOM 1368 C C . GLU A 1 170 ? -1.448 4.600 17.388 1.00 93.25 170 GLU A C 1
ATOM 1370 O O . GLU A 1 170 ? -0.393 4.175 16.899 1.00 93.25 170 GLU A O 1
ATOM 1375 N N . PRO A 1 171 ? -2.424 3.785 17.826 1.00 91.06 171 PRO A N 1
ATOM 1376 C CA . PRO A 1 171 ? -2.336 2.338 17.702 1.00 91.06 171 PRO A CA 1
ATOM 1377 C C . PRO A 1 171 ? -2.350 1.902 16.233 1.00 91.06 171 PRO A C 1
ATOM 1379 O O . PRO A 1 171 ? -2.832 2.607 15.347 1.00 91.06 171 PRO A O 1
ATOM 1382 N N . SER A 1 172 ? -1.797 0.717 15.985 1.00 94.94 172 SER A N 1
ATOM 1383 C CA . SER A 1 172 ? -1.877 0.057 14.682 1.00 94.94 172 SER A CA 1
ATOM 1384 C C . SER A 1 172 ? -3.286 -0.469 14.436 1.00 94.94 172 SER A C 1
ATOM 1386 O O . SER A 1 172 ? -3.906 -0.965 15.367 1.00 94.94 172 SER A O 1
ATOM 1388 N N . GLY A 1 173 ? -3.748 -0.453 13.183 1.00 96.38 173 GLY A N 1
ATOM 1389 C CA . GLY A 1 173 ? -4.942 -1.212 12.794 1.00 96.38 173 GLY A CA 1
ATOM 1390 C C . GLY A 1 173 ? -4.666 -2.704 12.588 1.00 96.38 173 GLY A C 1
ATOM 1391 O O . GLY A 1 173 ? -5.599 -3.503 12.532 1.00 96.38 173 GLY A O 1
ATOM 1392 N N . ALA A 1 174 ? -3.393 -3.094 12.470 1.00 97.88 174 ALA A N 1
ATOM 1393 C CA . ALA A 1 174 ? -3.016 -4.492 12.323 1.00 97.88 174 ALA A CA 1
ATOM 1394 C C . ALA A 1 174 ? -3.317 -5.274 13.606 1.00 97.88 174 ALA A C 1
ATOM 1396 O O . ALA A 1 174 ? -2.765 -4.968 14.663 1.00 97.88 174 ALA A O 1
ATOM 1397 N N . CYS A 1 175 ? -4.129 -6.318 13.472 1.00 97.62 175 CYS A N 1
ATOM 1398 C CA . CYS A 1 175 ? -4.385 -7.291 14.522 1.00 97.62 175 CYS A CA 1
ATOM 1399 C C . CYS A 1 175 ? -3.119 -8.083 14.873 1.00 97.62 175 CYS A C 1
ATOM 1401 O O . CYS A 1 175 ? -2.163 -8.158 14.092 1.00 97.62 175 CYS A O 1
ATOM 1403 N N . LYS A 1 176 ? -3.138 -8.734 16.039 1.00 96.00 176 LYS A N 1
ATOM 1404 C CA . LYS A 1 176 ? -2.102 -9.704 16.401 1.00 96.00 176 LYS A CA 1
ATOM 1405 C C . LYS A 1 176 ? -2.162 -10.906 15.462 1.00 96.00 176 LYS A C 1
ATOM 1407 O O . LYS A 1 176 ? -3.200 -11.223 14.883 1.00 96.00 176 LYS A O 1
ATOM 1412 N N . GLU A 1 177 ? -1.029 -11.580 15.315 1.00 93.81 177 GLU A N 1
ATOM 1413 C CA . GLU A 1 177 ? -0.955 -12.791 14.509 1.00 93.81 177 GLU A CA 1
ATOM 1414 C C . GLU A 1 177 ? -1.918 -13.861 15.044 1.00 93.81 177 GLU A C 1
ATOM 1416 O O . GLU A 1 177 ? -1.940 -14.149 16.238 1.00 93.81 177 GLU A O 1
ATOM 1421 N N . GLY A 1 178 ? -2.720 -14.439 14.147 1.00 94.62 178 GLY A N 1
ATOM 1422 C CA . GLY A 1 178 ? -3.724 -15.454 14.477 1.00 94.62 178 GLY A CA 1
ATOM 1423 C C . GLY A 1 178 ? -5.117 -14.909 14.810 1.00 94.62 178 GLY A C 1
ATOM 1424 O O . GLY A 1 178 ? -6.076 -15.674 14.730 1.00 94.62 178 GLY A O 1
ATOM 1425 N N . ASP A 1 179 ? -5.252 -13.613 15.102 1.00 97.12 179 ASP A N 1
ATOM 1426 C CA . ASP A 1 179 ? -6.554 -12.991 15.355 1.00 97.12 179 ASP A CA 1
ATOM 1427 C C . ASP A 1 179 ? -7.305 -12.696 14.045 1.00 97.12 179 ASP A C 1
ATOM 1429 O O . ASP A 1 179 ? -6.714 -12.568 12.972 1.00 97.12 179 ASP A O 1
ATOM 1433 N N . GLU A 1 180 ? -8.629 -12.550 14.132 1.00 97.94 180 GLU A N 1
ATOM 1434 C CA . GLU A 1 180 ? -9.472 -12.055 13.038 1.00 97.94 180 GLU A CA 1
ATOM 1435 C C . GLU A 1 180 ? -9.833 -10.579 13.271 1.00 97.94 180 GLU A C 1
ATOM 1437 O O . GLU A 1 180 ? -10.052 -10.189 14.421 1.00 97.94 180 GLU A O 1
ATOM 1442 N N . PRO A 1 181 ? -9.976 -9.758 12.210 1.00 98.25 181 PRO A N 1
ATOM 1443 C CA . PRO A 1 181 ? -10.383 -8.364 12.347 1.00 98.25 181 PRO A CA 1
ATOM 1444 C C . PRO A 1 181 ? -11.673 -8.205 13.152 1.00 98.25 181 PRO A C 1
ATOM 1446 O O . PRO A 1 181 ? -12.744 -8.694 12.775 1.00 98.25 181 PRO A O 1
ATOM 1449 N N . THR A 1 182 ? -11.591 -7.487 14.264 1.00 97.81 182 THR A N 1
ATOM 1450 C CA . THR A 1 182 ? -12.751 -7.208 15.116 1.00 97.81 182 THR A CA 1
ATOM 1451 C C . THR A 1 182 ? -13.462 -5.934 14.679 1.00 97.81 182 THR A C 1
ATOM 1453 O O . THR A 1 182 ? -14.655 -5.794 14.930 1.00 97.81 182 THR A O 1
ATOM 1456 N N . GLY A 1 183 ? -12.760 -5.025 13.997 1.00 96.75 183 GLY A N 1
ATOM 1457 C CA . GLY A 1 183 ? -13.225 -3.662 13.744 1.00 96.75 183 GLY A CA 1
ATOM 1458 C C . GLY A 1 183 ? -12.987 -2.729 14.935 1.00 96.75 183 GLY A C 1
ATOM 1459 O O . GLY A 1 183 ? -13.467 -1.603 14.920 1.00 96.75 183 GLY A O 1
ATOM 1460 N N . ALA A 1 184 ? -12.269 -3.172 15.971 1.00 96.25 184 ALA A N 1
ATOM 1461 C CA . ALA A 1 184 ? -11.757 -2.280 17.007 1.00 96.25 184 ALA A CA 1
ATOM 1462 C C . ALA A 1 184 ? -10.574 -1.471 16.457 1.00 96.25 184 ALA A C 1
ATOM 1464 O O . ALA A 1 184 ? -9.917 -1.882 15.499 1.00 96.25 184 ALA A O 1
ATOM 1465 N N . PHE A 1 185 ? -10.269 -0.328 17.072 1.00 94.31 185 PHE A N 1
ATOM 1466 C CA . PHE A 1 185 ? -9.195 0.555 16.599 1.00 94.31 185 PHE A CA 1
ATOM 1467 C C . PHE A 1 185 ? -7.804 -0.088 16.630 1.00 94.31 185 PHE A C 1
ATOM 1469 O O . PHE A 1 185 ? -6.922 0.367 15.920 1.00 94.31 185 PHE A O 1
ATOM 1476 N N . ASP A 1 186 ? -7.590 -1.125 17.428 1.00 94.50 186 ASP A N 1
ATOM 1477 C CA . ASP A 1 186 ? -6.337 -1.877 17.494 1.00 94.50 186 ASP A CA 1
ATOM 1478 C C . ASP A 1 186 ? -6.364 -3.188 16.682 1.00 94.50 186 ASP A C 1
ATOM 1480 O O . ASP A 1 186 ? -5.401 -3.953 16.715 1.00 94.50 186 ASP A O 1
ATOM 1484 N N . CYS A 1 187 ? -7.459 -3.471 15.963 1.00 97.12 187 CYS A N 1
ATOM 1485 C CA . CYS A 1 187 ? -7.616 -4.676 15.149 1.00 97.12 187 CYS A CA 1
ATOM 1486 C C . CYS A 1 187 ? -8.691 -4.499 14.053 1.00 97.12 187 CYS A C 1
ATOM 1488 O O . CYS A 1 187 ? -9.811 -5.020 14.123 1.00 97.12 187 CYS A O 1
ATOM 1490 N N . THR A 1 188 ? -8.334 -3.765 12.999 1.00 98.06 188 THR A N 1
ATOM 1491 C CA . THR A 1 188 ? -9.164 -3.510 11.807 1.00 98.06 188 THR A CA 1
ATOM 1492 C C . THR A 1 188 ? -8.760 -4.367 10.604 1.00 98.06 188 THR A C 1
ATOM 1494 O O . THR A 1 188 ? -9.570 -4.552 9.687 1.00 98.06 188 THR A O 1
ATOM 1497 N N . TYR A 1 189 ? -7.538 -4.912 10.574 1.00 98.69 189 TYR A N 1
ATOM 1498 C CA . TYR A 1 189 ? -7.083 -5.797 9.500 1.00 98.69 189 TYR A CA 1
ATOM 1499 C C . TYR A 1 189 ? -6.034 -6.821 9.932 1.00 98.69 189 TYR A C 1
ATOM 1501 O O . TYR A 1 189 ? -5.291 -6.628 10.889 1.00 98.69 189 TYR A O 1
ATOM 1509 N N . THR A 1 190 ? -5.934 -7.897 9.158 1.00 98.69 190 THR A N 1
ATOM 1510 C CA . THR A 1 190 ? -4.818 -8.845 9.185 1.00 98.69 190 THR A CA 1
ATOM 1511 C C . THR A 1 190 ? -4.162 -8.886 7.816 1.00 98.69 190 THR A C 1
ATOM 1513 O O . THR A 1 190 ? -4.785 -8.572 6.801 1.00 98.69 190 THR A O 1
ATOM 1516 N N . TYR A 1 191 ? -2.904 -9.303 7.769 1.00 98.19 191 TYR A N 1
ATOM 1517 C CA . TYR A 1 191 ? -2.187 -9.542 6.526 1.00 98.19 191 TYR A CA 1
ATOM 1518 C C . TYR A 1 191 ? -1.358 -10.814 6.656 1.00 98.19 191 TYR A C 1
ATOM 1520 O O . TYR A 1 191 ? -0.840 -11.138 7.722 1.00 98.19 191 TYR A O 1
ATOM 1528 N N . LYS A 1 192 ? -1.211 -11.533 5.547 1.00 98.00 192 LYS A N 1
ATOM 1529 C CA . LYS A 1 192 ? -0.310 -12.678 5.437 1.00 98.00 192 LYS A CA 1
ATOM 1530 C C . LYS A 1 192 ? 0.334 -12.672 4.062 1.00 98.00 192 LYS A C 1
ATOM 1532 O O . LYS A 1 192 ? -0.388 -12.724 3.067 1.00 98.00 192 LYS A O 1
ATOM 1537 N N . LYS A 1 193 ? 1.668 -12.638 3.997 1.00 97.50 193 LYS A N 1
ATOM 1538 C CA . LYS A 1 193 ? 2.403 -12.867 2.745 1.00 97.50 193 LYS A CA 1
ATOM 1539 C C . LYS A 1 193 ? 2.119 -14.301 2.291 1.00 97.50 193 LYS A C 1
ATOM 1541 O O . LYS A 1 193 ? 2.289 -15.246 3.059 1.00 97.50 193 LYS A O 1
ATOM 1546 N N . VAL A 1 194 ? 1.593 -14.454 1.081 1.00 97.94 194 VAL A N 1
ATOM 1547 C CA . VAL A 1 194 ? 1.175 -15.751 0.508 1.00 97.94 194 VAL A CA 1
ATOM 1548 C C . VAL A 1 194 ? 1.890 -16.072 -0.801 1.00 97.94 194 VAL A C 1
ATOM 1550 O O . VAL A 1 194 ? 1.638 -17.116 -1.394 1.00 97.94 194 VAL A O 1
ATOM 1553 N N . GLY A 1 195 ? 2.754 -15.176 -1.262 1.00 97.31 195 GLY A N 1
ATOM 1554 C CA . GLY A 1 195 ? 3.580 -15.377 -2.437 1.00 97.31 195 GLY A CA 1
ATOM 1555 C C . GLY A 1 195 ? 4.273 -14.090 -2.846 1.00 97.31 195 GLY A C 1
ATOM 1556 O O . GLY A 1 195 ? 4.034 -13.022 -2.279 1.00 97.31 195 GLY A O 1
ATOM 1557 N N . GLU A 1 196 ? 5.107 -14.213 -3.858 1.00 97.69 196 GLU A N 1
ATOM 1558 C CA . GLU A 1 196 ? 5.782 -13.118 -4.535 1.00 97.69 196 GLU A CA 1
ATOM 1559 C C . GLU A 1 196 ? 6.137 -13.565 -5.953 1.00 97.69 196 GLU A C 1
ATOM 1561 O O . GLU A 1 196 ? 6.085 -14.757 -6.258 1.00 97.69 196 GLU A O 1
ATOM 1566 N N . ILE A 1 197 ? 6.460 -12.606 -6.811 1.00 96.81 197 ILE A N 1
ATOM 1567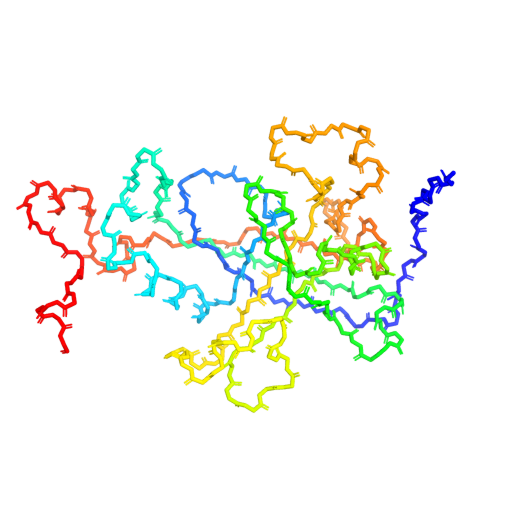 C CA . ILE A 1 197 ? 7.043 -12.848 -8.129 1.00 96.81 197 ILE A CA 1
ATOM 1568 C C . ILE A 1 197 ? 8.189 -11.864 -8.338 1.00 96.81 197 ILE A C 1
ATOM 1570 O O . ILE A 1 197 ? 8.060 -10.676 -8.020 1.00 96.81 197 ILE A O 1
ATOM 1574 N N . SER A 1 198 ? 9.314 -12.363 -8.846 1.00 95.81 198 SER A N 1
ATOM 1575 C CA . SER A 1 198 ? 10.415 -11.502 -9.271 1.00 95.81 198 SER A CA 1
ATOM 1576 C C . SER A 1 198 ? 9.967 -10.674 -10.471 1.00 95.81 198 SER A C 1
ATOM 1578 O O . SER A 1 198 ? 9.315 -11.183 -11.381 1.00 95.81 198 SER A O 1
ATOM 1580 N N . ILE A 1 199 ? 10.310 -9.391 -10.490 1.00 95.12 199 ILE A N 1
ATOM 1581 C CA . ILE A 1 199 ? 9.985 -8.540 -11.636 1.00 95.12 199 ILE A CA 1
ATOM 1582 C C . ILE A 1 199 ? 10.825 -8.973 -12.856 1.00 95.12 199 ILE A C 1
ATOM 1584 O O . ILE A 1 199 ? 10.300 -9.060 -13.959 1.00 95.12 199 ILE A O 1
ATOM 1588 N N . ASP A 1 200 ? 12.080 -9.379 -12.635 1.00 93.50 200 ASP A N 1
ATOM 1589 C CA . ASP A 1 200 ? 12.968 -9.952 -13.659 1.00 93.50 200 ASP A CA 1
ATOM 1590 C C . ASP A 1 200 ? 12.357 -11.227 -14.285 1.00 93.50 200 ASP A C 1
ATOM 1592 O O . ASP A 1 200 ? 12.382 -11.410 -15.502 1.00 93.50 200 ASP A O 1
ATOM 1596 N N . GLU A 1 201 ? 11.734 -12.086 -13.467 1.00 94.62 201 GLU A N 1
ATOM 1597 C CA . GLU A 1 201 ? 10.994 -13.266 -13.944 1.00 94.62 201 GLU A CA 1
ATOM 1598 C C . GLU A 1 201 ? 9.744 -12.873 -14.741 1.00 94.62 201 GLU A C 1
ATOM 1600 O O . GLU A 1 201 ? 9.505 -13.423 -15.816 1.00 94.62 201 GLU A O 1
ATOM 1605 N N . LEU A 1 202 ? 8.964 -11.912 -14.235 1.00 94.12 202 LEU A N 1
ATOM 1606 C CA . LEU A 1 202 ? 7.739 -11.430 -14.876 1.00 94.12 202 LEU A CA 1
ATOM 1607 C C . LEU A 1 202 ? 8.009 -10.829 -16.266 1.00 94.12 202 LEU A C 1
ATOM 1609 O O . LEU A 1 202 ? 7.219 -11.033 -17.187 1.00 94.12 202 LEU A O 1
ATOM 1613 N N . GLU A 1 203 ? 9.114 -10.102 -16.410 1.00 91.62 203 GLU A N 1
ATOM 1614 C CA . GLU A 1 203 ? 9.531 -9.439 -17.653 1.00 91.62 203 GLU A CA 1
ATOM 1615 C C . GLU A 1 203 ? 10.323 -10.364 -18.587 1.00 91.62 203 GLU A C 1
ATOM 1617 O O . GLU A 1 203 ? 10.514 -10.048 -19.761 1.00 91.62 203 GLU A O 1
ATOM 1622 N N . GLY A 1 204 ? 10.803 -11.504 -18.083 1.00 92.94 204 GLY A N 1
ATOM 1623 C CA . GLY A 1 204 ? 11.726 -12.367 -18.816 1.00 92.94 204 GLY A CA 1
ATOM 1624 C C . GLY A 1 204 ? 13.116 -11.745 -18.995 1.00 92.94 204 GLY A C 1
ATOM 1625 O O . GLY A 1 204 ? 13.820 -12.087 -19.946 1.00 92.94 204 GLY A O 1
ATOM 1626 N N . ILE A 1 205 ? 13.521 -10.840 -18.098 1.00 91.69 205 ILE A N 1
ATOM 1627 C CA . ILE A 1 205 ? 14.852 -10.225 -18.063 1.00 91.69 205 ILE A CA 1
ATOM 1628 C C . ILE A 1 205 ? 15.693 -10.991 -17.035 1.00 91.69 205 ILE A C 1
ATOM 1630 O O . ILE A 1 205 ? 15.482 -10.813 -15.844 1.00 91.69 205 ILE A O 1
ATOM 1634 N N . PRO A 1 206 ? 16.684 -11.813 -17.432 1.00 87.62 206 PRO A N 1
ATOM 1635 C CA . PRO A 1 206 ? 17.379 -12.692 -16.482 1.00 87.62 206 PRO A CA 1
ATOM 1636 C C . PRO A 1 206 ? 18.186 -11.962 -15.400 1.00 87.62 206 PRO A C 1
ATOM 1638 O O . PRO A 1 206 ? 18.433 -12.515 -14.330 1.00 87.62 206 PRO A O 1
ATOM 1641 N N . ASN A 1 207 ? 18.682 -10.763 -15.713 1.00 88.88 207 ASN A N 1
ATOM 1642 C CA . ASN A 1 207 ? 19.412 -9.912 -14.780 1.00 88.88 207 ASN A CA 1
ATOM 1643 C C . ASN A 1 207 ? 19.341 -8.458 -15.256 1.00 88.88 207 ASN A C 1
ATOM 1645 O O . ASN A 1 207 ? 20.121 -8.035 -16.122 1.00 88.88 207 ASN A O 1
ATOM 1649 N N . PHE A 1 208 ? 18.421 -7.685 -14.683 1.00 89.00 208 PHE A N 1
ATOM 1650 C CA . PHE A 1 208 ? 18.228 -6.290 -15.082 1.00 89.00 208 PHE A CA 1
ATOM 1651 C C . PHE A 1 208 ? 19.483 -5.423 -14.850 1.00 89.00 208 PHE A C 1
ATOM 1653 O O . PHE A 1 208 ? 19.848 -4.587 -15.679 1.00 89.00 208 PHE A O 1
ATOM 1660 N N . GLY A 1 209 ? 20.224 -5.673 -13.766 1.00 87.62 209 GLY A N 1
ATOM 1661 C CA . GLY A 1 209 ? 21.474 -4.963 -13.481 1.00 87.62 209 GLY A CA 1
ATOM 1662 C C . GLY A 1 209 ? 22.563 -5.191 -14.540 1.00 87.62 209 GLY A C 1
ATOM 1663 O O . GLY A 1 209 ? 23.319 -4.270 -14.859 1.00 87.62 209 GLY A O 1
ATOM 1664 N N . ALA A 1 210 ? 22.648 -6.397 -15.105 1.00 89.69 210 ALA A N 1
ATOM 1665 C CA . ALA A 1 210 ? 23.570 -6.725 -16.190 1.00 89.69 210 ALA A CA 1
ATOM 1666 C C . ALA A 1 210 ? 23.137 -6.084 -17.517 1.00 89.69 210 ALA A C 1
ATOM 1668 O O . ALA A 1 210 ? 23.985 -5.513 -18.207 1.00 89.69 210 ALA A O 1
ATOM 1669 N N . LEU A 1 211 ? 21.832 -6.102 -17.826 1.00 90.56 211 LEU A N 1
ATOM 1670 C CA . LEU A 1 211 ? 21.260 -5.411 -18.988 1.00 90.56 211 LEU A CA 1
ATOM 1671 C C . LEU A 1 211 ? 21.676 -3.933 -18.993 1.00 90.56 211 LEU A C 1
ATOM 1673 O O . LEU A 1 211 ? 22.279 -3.462 -19.959 1.00 90.56 211 LEU A O 1
ATOM 1677 N N . MET A 1 212 ? 21.478 -3.242 -17.869 1.00 88.00 212 MET A N 1
ATOM 1678 C CA . MET A 1 212 ? 21.860 -1.836 -17.712 1.00 88.00 212 MET A CA 1
ATOM 1679 C C . MET A 1 212 ? 23.367 -1.598 -17.883 1.00 88.00 212 MET A C 1
ATOM 1681 O O . MET A 1 212 ? 23.772 -0.662 -18.571 1.00 88.00 212 MET A O 1
ATOM 1685 N N . LYS A 1 213 ? 24.222 -2.455 -17.306 1.00 88.94 213 LYS A N 1
ATOM 1686 C CA . LYS A 1 213 ? 25.688 -2.344 -17.452 1.00 88.94 213 LYS A CA 1
ATOM 1687 C C . LYS A 1 213 ? 26.160 -2.523 -18.897 1.00 88.94 213 LYS A C 1
ATOM 1689 O O . LYS A 1 213 ? 27.178 -1.947 -19.266 1.00 88.94 213 LYS A O 1
ATOM 1694 N N . SER A 1 214 ? 25.427 -3.289 -19.706 1.00 92.00 214 SER A N 1
ATOM 1695 C CA . SER A 1 214 ? 25.687 -3.444 -21.146 1.00 92.00 214 SER A CA 1
ATOM 1696 C C . SER A 1 214 ? 25.116 -2.318 -22.022 1.00 92.00 214 SER A C 1
ATOM 1698 O O . SER A 1 214 ? 25.254 -2.374 -23.241 1.00 92.00 214 SER A O 1
ATOM 1700 N N . GLY A 1 215 ? 24.496 -1.292 -21.426 1.00 88.38 215 GLY A N 1
ATOM 1701 C CA . GLY A 1 215 ? 23.860 -0.188 -22.152 1.00 88.38 215 GLY A CA 1
ATOM 1702 C C . GLY A 1 215 ? 22.446 -0.495 -22.654 1.00 88.38 215 GLY A C 1
ATOM 1703 O O . GLY A 1 215 ? 21.890 0.294 -23.416 1.00 88.38 215 GLY A O 1
ATOM 1704 N N . GLY A 1 216 ? 21.862 -1.621 -22.238 1.00 88.00 216 GLY A N 1
ATOM 1705 C CA . GLY A 1 216 ? 20.459 -1.934 -22.480 1.00 88.00 216 GLY A CA 1
ATOM 1706 C C . GLY A 1 216 ? 19.526 -1.163 -21.546 1.00 88.00 216 GLY A C 1
ATOM 1707 O O . GLY A 1 216 ? 19.948 -0.585 -20.545 1.00 88.00 216 GLY A O 1
ATOM 1708 N N . TYR A 1 217 ? 18.241 -1.176 -21.877 1.00 86.81 217 TYR A N 1
ATOM 1709 C CA . TYR A 1 217 ? 17.163 -0.606 -21.078 1.00 86.81 217 TYR A CA 1
ATOM 1710 C C . TYR A 1 217 ? 15.956 -1.539 -21.145 1.00 86.81 217 TYR A C 1
ATOM 1712 O O . TYR A 1 217 ? 15.752 -2.226 -22.140 1.00 86.81 217 TYR A O 1
ATOM 1720 N N . GLU A 1 218 ? 15.172 -1.565 -20.074 1.00 88.00 218 GLU A N 1
ATOM 1721 C CA . GLU A 1 218 ? 13.910 -2.310 -20.016 1.00 88.00 218 GLU A CA 1
ATOM 1722 C C . GLU A 1 218 ? 12.817 -1.626 -20.847 1.00 88.00 218 GLU A C 1
ATOM 1724 O O . GLU A 1 218 ? 12.037 -2.294 -21.516 1.00 88.00 218 GLU A O 1
ATOM 1729 N N . TYR A 1 219 ? 12.798 -0.290 -20.851 1.00 87.81 219 TYR A N 1
ATOM 1730 C CA . TYR A 1 219 ? 11.873 0.510 -21.646 1.00 87.81 219 TYR A CA 1
ATOM 1731 C C . TYR A 1 219 ? 12.442 1.901 -21.940 1.00 87.81 219 TYR A C 1
ATOM 1733 O O . TYR A 1 219 ? 13.070 2.539 -21.087 1.00 87.81 219 TYR A O 1
ATOM 1741 N N . SER A 1 220 ? 12.164 2.404 -23.137 1.00 83.44 220 SER A N 1
ATOM 1742 C CA . SER A 1 220 ? 12.516 3.742 -23.596 1.00 83.44 220 SER A CA 1
ATOM 1743 C C . SER A 1 220 ? 11.308 4.410 -24.242 1.00 83.44 220 SER A C 1
ATOM 1745 O O . SER A 1 220 ? 10.861 4.039 -25.323 1.00 83.44 220 SER A O 1
ATOM 1747 N N . ARG A 1 221 ? 10.848 5.514 -23.638 1.00 81.56 221 ARG A N 1
ATOM 1748 C CA . ARG A 1 221 ? 9.768 6.353 -24.196 1.00 81.56 221 ARG A CA 1
ATOM 1749 C C . ARG A 1 221 ? 10.052 6.863 -25.616 1.00 81.56 221 ARG A C 1
ATOM 1751 O O . ARG A 1 221 ? 9.127 7.290 -26.301 1.00 81.56 221 ARG A O 1
ATOM 1758 N N . ALA A 1 222 ? 11.321 6.916 -26.025 1.00 82.31 222 ALA A N 1
ATOM 1759 C CA . ALA A 1 222 ? 11.711 7.426 -27.334 1.00 82.31 222 ALA A CA 1
ATOM 1760 C C . ALA A 1 222 ? 11.539 6.378 -28.445 1.00 82.31 222 ALA A C 1
ATOM 1762 O O . ALA A 1 222 ? 11.145 6.738 -29.556 1.00 82.31 222 ALA A O 1
ATOM 1763 N N . SER A 1 223 ? 11.841 5.113 -28.146 1.00 85.25 223 SER A N 1
ATOM 1764 C CA . SER A 1 223 ? 11.882 4.014 -29.120 1.00 85.25 223 SER A CA 1
ATOM 1765 C C . SER A 1 223 ? 10.669 3.094 -29.046 1.00 85.25 223 SER A C 1
ATOM 1767 O O . SER A 1 223 ? 10.262 2.566 -30.077 1.00 85.25 223 SER A O 1
ATOM 1769 N N . ASP A 1 224 ? 10.074 2.944 -27.866 1.00 79.94 224 ASP A N 1
ATOM 1770 C CA . ASP A 1 224 ? 9.047 1.944 -27.601 1.00 79.94 224 ASP A CA 1
ATOM 1771 C C . ASP A 1 224 ? 7.687 2.660 -27.621 1.00 79.94 224 ASP A C 1
ATOM 1773 O O . ASP A 1 224 ? 7.271 3.274 -26.635 1.00 79.94 224 ASP A O 1
ATOM 1777 N N . LYS A 1 225 ? 7.048 2.678 -28.799 1.00 66.94 225 LYS A N 1
ATOM 1778 C CA . LYS A 1 225 ? 5.756 3.335 -29.069 1.00 66.94 225 LYS A CA 1
ATOM 1779 C C . LYS A 1 225 ? 4.647 2.334 -29.344 1.00 66.94 225 LYS A C 1
ATOM 1781 O O . LYS A 1 225 ? 4.917 1.360 -30.079 1.00 66.94 225 LYS A O 1
#

Radius of gyration: 18.62 Å; chains: 1; bounding box: 48×37×56 Å

pLDDT: mean 89.76, std 11.57, range [30.02, 98.75]

Organism: NCBI:txid1628268

Foldseek 3Di:
DDQPQPDFDFFDPVFDKDKDKWKDFDDPDDDDCALHKIKHPLQRVLCCVPPNQQPLCQQCDDPPHDHGWKMFMKTKMFGFAPQQVVVVDGFAAAFHRDQLAGPDDPLPCCCVRRAQGKHKADQEAPDPGCPPPVVSRPVRPRPPMMMIGFHAFLNHDHPVPDDPVRCSRRPGCEDDPPDHARNTNNHGMYIDGPDMDTVCRVLVNVDSVVCVVVVHGSDHPVPDD

Sequence (225 aa):
RASVIMKAEEGCPEAPMKDFYMYRTQTDEDYAPVNQDMANIGGVLWYLHNEIIWHHYLRVGSFSSIPKTRIERYRVKTRATCALHRLGMNFGVVNAYDLGKCTGPFGCENLHHFGPVVGCESWNKGADNHFPHKQWMGVVKYPNAMWYSLPGACSSQKFWGKTHKCERKEPSGACKEGDEPTGAFDCTYTYKKVGEISIDELEGIPNFGALMKSGGYEYSRASDK

Secondary structure (DSSP, 8-state):
--------PPP-TTSPPEEEEEEEEE-S-----SSEEEE-HHHHHHHIIIIITT-HHHHH-BTTB----EEEEEEEEE---HHHHTTT-SSB---EEETTEEEESGGGHHHHHH-SPPEEEE-STT-TT--S-GGGTTT-SSTT-EEEEE--TTTTS-GGG--HHHHTTS--SBPPTTPPP-SBTTBSEEEEEEEEEEHHHHHT-S-HHHHHHTT--S--TTT--